Protein AF-A0A1E7FX67-F1 (afdb_monomer_lite)

Organism: NCBI:txid635003

Sequence (186 aa):
MSAVFASTTNSPVQAADPDVVIVGLDSYLYRIIRVKEATQQEKRLIQTGKFKDTQRANVKLAVRFMVQNYRLSDSVVGASSFLSGTSSMRAVETGQMAVANLQTILEYFDSSDIENIKVGKNSMNGKEDLVIKGLDATKSKLDEFLLLFDQDTVAKIKAQVQEENELNRKEFDPNLGDIINLPPPS

Radius of gyration: 21.29 Å; chains: 1; bounding box: 54×39×78 Å

Structure (mmCIF, N/CA/C/O backbone):
data_AF-A0A1E7FX67-F1
#
_entry.id   AF-A0A1E7FX67-F1
#
loop_
_atom_site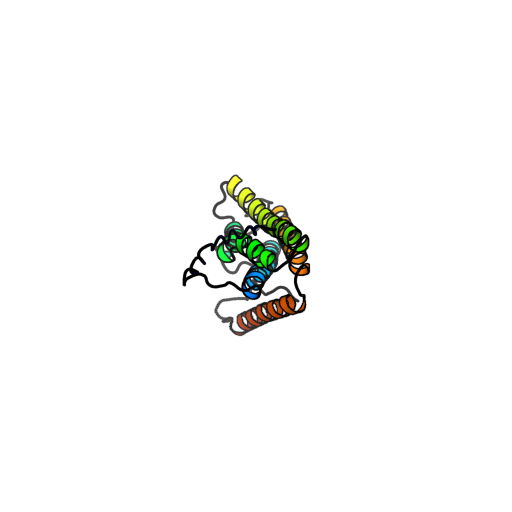.group_PDB
_atom_site.id
_atom_site.type_symbol
_atom_site.label_atom_id
_atom_site.label_alt_id
_atom_site.label_comp_id
_atom_site.label_asym_id
_atom_site.label_entity_id
_atom_site.label_seq_id
_atom_site.pdbx_PDB_ins_code
_atom_site.Cartn_x
_atom_site.Cartn_y
_atom_site.Cartn_z
_atom_site.occupancy
_atom_site.B_iso_or_equiv
_atom_site.auth_seq_id
_atom_site.auth_comp_id
_atom_site.auth_asym_id
_atom_site.auth_atom_id
_atom_site.pdbx_PDB_model_num
ATOM 1 N N . MET A 1 1 ? 34.855 18.166 -52.105 1.00 46.66 1 MET A N 1
ATOM 2 C CA . MET A 1 1 ? 35.793 18.281 -50.970 1.00 46.66 1 MET A CA 1
ATOM 3 C C . MET A 1 1 ? 34.968 18.592 -49.736 1.00 46.66 1 MET A C 1
ATOM 5 O O . MET A 1 1 ? 34.492 19.709 -49.600 1.00 46.66 1 MET A O 1
ATOM 9 N N . SER A 1 2 ? 34.691 17.564 -48.935 1.00 38.47 2 SER A N 1
ATOM 10 C CA . SER A 1 2 ? 33.892 17.645 -47.709 1.00 38.47 2 SER A CA 1
ATOM 11 C C . SER A 1 2 ? 34.764 18.100 -46.543 1.00 38.47 2 SER A C 1
ATOM 13 O O . SER A 1 2 ? 35.864 17.576 -46.380 1.00 38.47 2 SER A O 1
ATOM 15 N N . ALA A 1 3 ? 34.262 19.018 -45.718 1.00 41.47 3 ALA A N 1
ATOM 16 C CA . ALA A 1 3 ? 34.812 19.292 -44.395 1.00 41.47 3 ALA A CA 1
ATOM 17 C C . ALA A 1 3 ? 33.819 18.794 -43.337 1.00 41.47 3 ALA A C 1
ATOM 19 O O . ALA A 1 3 ? 32.624 19.082 -43.387 1.00 41.47 3 ALA A O 1
ATOM 20 N N . VAL A 1 4 ? 34.352 17.968 -42.446 1.00 38.19 4 VAL A N 1
ATOM 21 C CA . VAL A 1 4 ? 33.679 17.177 -41.418 1.00 38.19 4 VAL A CA 1
ATOM 22 C C . VAL A 1 4 ? 33.408 18.055 -40.195 1.00 38.19 4 VAL A C 1
ATOM 24 O O . VAL A 1 4 ? 34.321 18.702 -39.691 1.00 38.19 4 VAL A O 1
ATOM 27 N N . PHE A 1 5 ? 32.171 18.048 -39.696 1.00 42.69 5 PHE A N 1
ATOM 28 C CA . PHE A 1 5 ? 31.840 18.543 -38.360 1.00 42.69 5 PHE A CA 1
ATOM 29 C C . PHE A 1 5 ? 32.004 17.398 -37.354 1.00 42.69 5 PHE A C 1
ATOM 31 O O . PHE A 1 5 ? 31.315 16.387 -37.455 1.00 42.69 5 PHE A O 1
ATOM 38 N N . ALA A 1 6 ? 32.885 17.568 -36.370 1.00 38.97 6 ALA A N 1
ATOM 39 C CA . ALA A 1 6 ? 32.930 16.739 -35.171 1.00 38.97 6 ALA A CA 1
ATOM 40 C C . ALA A 1 6 ? 32.992 17.669 -33.952 1.00 38.97 6 ALA A C 1
ATOM 42 O O . ALA A 1 6 ? 34.037 18.235 -33.643 1.00 38.97 6 ALA A O 1
ATOM 43 N N . SER A 1 7 ? 31.849 17.865 -33.292 1.00 36.12 7 SER A N 1
ATOM 44 C CA . SER A 1 7 ? 31.785 18.439 -31.948 1.00 36.12 7 SER A CA 1
ATOM 45 C C . SER A 1 7 ? 31.522 17.288 -30.986 1.00 36.12 7 SER A C 1
ATOM 47 O O . SER A 1 7 ? 30.400 16.803 -30.866 1.00 36.12 7 SER A O 1
ATOM 49 N N . THR A 1 8 ? 32.586 16.790 -30.367 1.00 36.84 8 THR A N 1
ATOM 50 C CA . THR A 1 8 ? 32.516 15.767 -29.325 1.00 36.84 8 THR A CA 1
ATOM 51 C C . THR A 1 8 ? 32.409 16.486 -27.985 1.00 36.84 8 THR A C 1
ATOM 53 O O . THR A 1 8 ? 33.419 16.882 -27.405 1.00 36.84 8 THR A O 1
ATOM 56 N N . THR A 1 9 ? 31.195 16.708 -27.483 1.00 38.53 9 THR A N 1
ATOM 57 C CA . THR A 1 9 ? 31.021 17.168 -26.101 1.00 38.53 9 THR A CA 1
ATOM 58 C C . THR A 1 9 ? 31.178 15.971 -25.171 1.00 38.53 9 THR A C 1
ATOM 60 O O . THR A 1 9 ? 30.246 15.196 -24.969 1.00 38.53 9 THR A O 1
ATOM 63 N N . ASN A 1 10 ? 32.384 15.819 -24.626 1.00 38.69 10 ASN A N 1
ATOM 64 C CA . ASN A 1 10 ? 32.650 14.991 -23.456 1.00 38.69 10 ASN A CA 1
ATOM 65 C C . ASN A 1 10 ? 31.933 15.629 -22.257 1.00 38.69 10 ASN A C 1
ATOM 67 O O . ASN A 1 10 ? 32.415 16.611 -21.692 1.00 38.69 10 ASN A O 1
ATOM 71 N N . SER A 1 11 ? 30.774 15.097 -21.877 1.00 36.12 11 SER A N 1
ATOM 72 C CA . SER A 1 11 ? 30.208 15.373 -20.557 1.00 36.12 11 SER A CA 1
ATOM 73 C C . SER A 1 11 ? 31.018 14.591 -19.518 1.00 36.12 11 SER A C 1
ATOM 75 O O . SER A 1 11 ? 31.227 13.389 -19.704 1.00 36.12 11 SER A O 1
ATOM 77 N N . PRO A 1 12 ? 31.504 15.228 -18.439 1.00 37.53 12 PRO A N 1
ATOM 78 C CA . PRO A 1 12 ? 32.182 14.511 -17.373 1.00 37.53 12 PRO A CA 1
ATOM 79 C C . PRO A 1 12 ? 31.196 13.544 -16.713 1.00 37.53 12 PRO A C 1
ATOM 81 O O . PRO A 1 12 ? 30.103 13.934 -16.302 1.00 37.53 12 PRO A O 1
ATOM 84 N N . VAL A 1 13 ? 31.592 12.273 -16.636 1.00 40.03 13 VAL A N 1
ATOM 85 C CA . VAL A 1 13 ? 30.912 11.245 -15.848 1.00 40.03 13 VAL A CA 1
ATOM 86 C C . VAL A 1 13 ? 30.937 11.715 -14.398 1.00 40.03 13 VAL A C 1
ATOM 88 O O . VAL A 1 13 ? 31.988 11.734 -13.759 1.00 40.03 13 VAL A O 1
ATOM 91 N N . GLN A 1 14 ? 29.785 12.157 -13.904 1.00 42.12 14 GLN A N 1
ATOM 92 C CA . GLN A 1 14 ? 29.594 12.485 -12.502 1.00 42.12 14 GLN A CA 1
ATOM 93 C C . GLN A 1 14 ? 29.822 11.203 -11.697 1.00 42.12 14 GLN A C 1
ATOM 95 O O . GLN A 1 14 ? 29.106 10.218 -11.877 1.00 42.12 14 GLN A O 1
ATOM 100 N N . ALA A 1 15 ? 30.866 11.194 -10.868 1.00 36.59 15 ALA A N 1
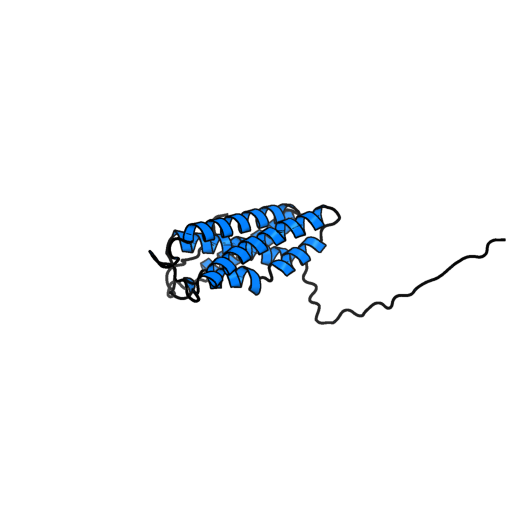ATOM 101 C CA . ALA A 1 15 ? 31.140 10.092 -9.961 1.00 36.59 15 ALA A CA 1
ATOM 102 C C . ALA A 1 15 ? 29.908 9.874 -9.071 1.00 36.59 15 ALA A C 1
ATOM 104 O O . ALA A 1 15 ? 29.432 10.812 -8.429 1.00 36.59 15 ALA A O 1
ATOM 105 N N . ALA A 1 16 ? 29.373 8.653 -9.089 1.00 40.62 16 ALA A N 1
ATOM 106 C CA . ALA A 1 16 ? 28.293 8.256 -8.204 1.00 40.62 16 ALA A CA 1
ATOM 107 C C . ALA A 1 16 ? 28.769 8.377 -6.750 1.00 40.62 16 ALA A C 1
ATOM 109 O O . ALA A 1 16 ? 29.838 7.882 -6.391 1.00 40.62 16 ALA A O 1
ATOM 110 N N . ASP A 1 17 ? 27.972 9.072 -5.948 1.00 33.94 17 ASP A N 1
ATOM 111 C CA . ASP A 1 17 ? 28.133 9.215 -4.506 1.00 33.94 17 ASP A CA 1
ATOM 112 C C . ASP A 1 17 ? 28.136 7.809 -3.854 1.00 33.94 17 ASP A C 1
ATOM 114 O O . ASP A 1 17 ? 27.238 7.013 -4.153 1.00 33.94 17 ASP A O 1
ATOM 118 N N . PRO A 1 18 ? 29.135 7.441 -3.023 1.00 37.38 18 PRO A N 1
ATOM 119 C CA . PRO A 1 18 ? 29.269 6.092 -2.458 1.00 37.38 18 PRO A CA 1
ATOM 120 C C . PRO A 1 18 ? 28.135 5.672 -1.508 1.00 37.38 18 PRO A C 1
ATOM 122 O O . PRO A 1 18 ? 28.108 4.515 -1.096 1.00 37.38 18 PRO A O 1
ATOM 125 N N . ASP A 1 19 ? 27.195 6.570 -1.194 1.00 39.25 19 ASP A N 1
ATOM 126 C CA . ASP A 1 19 ? 25.999 6.277 -0.393 1.00 39.25 19 ASP A CA 1
ATOM 127 C C . ASP A 1 19 ? 24.723 6.070 -1.237 1.00 39.25 19 ASP A C 1
ATOM 129 O O . ASP A 1 19 ? 23.620 5.893 -0.708 1.00 39.25 19 ASP A O 1
ATOM 133 N N . VAL A 1 20 ? 24.842 6.034 -2.573 1.00 41.91 20 VAL A N 1
ATOM 134 C CA . VAL A 1 20 ? 23.758 5.536 -3.430 1.00 41.91 20 VAL A CA 1
ATOM 135 C C . VAL A 1 20 ? 23.718 4.021 -3.292 1.00 41.91 20 VAL A C 1
ATOM 137 O O . VAL A 1 20 ? 24.270 3.275 -4.101 1.00 41.91 20 VAL A O 1
ATOM 140 N N . VAL A 1 21 ? 23.020 3.543 -2.263 1.00 45.75 21 VAL A N 1
ATOM 141 C CA . VAL A 1 21 ? 22.477 2.186 -2.274 1.00 45.75 21 VAL A CA 1
ATOM 142 C C . VAL A 1 21 ? 21.657 2.093 -3.557 1.00 45.75 21 VAL A C 1
ATOM 144 O O . VAL A 1 21 ? 20.595 2.708 -3.652 1.00 45.75 21 VAL A O 1
ATOM 147 N N . ILE A 1 22 ? 22.160 1.388 -4.575 1.00 47.28 22 ILE A N 1
ATOM 148 C CA . ILE A 1 22 ? 21.369 1.061 -5.761 1.00 47.28 22 ILE A CA 1
ATOM 149 C C . ILE A 1 22 ? 20.255 0.148 -5.260 1.00 47.28 22 ILE A C 1
ATOM 151 O O . ILE A 1 22 ? 20.420 -1.062 -5.112 1.00 47.28 22 ILE A O 1
ATOM 155 N N . VAL A 1 23 ? 19.129 0.760 -4.903 1.00 63.38 23 VAL A N 1
ATOM 156 C CA . VAL A 1 23 ? 17.926 0.057 -4.489 1.00 63.38 23 VAL A CA 1
ATOM 157 C C . VAL A 1 23 ? 17.403 -0.630 -5.747 1.00 63.38 23 VAL A C 1
ATOM 159 O O . VAL A 1 23 ? 16.839 0.007 -6.632 1.00 63.38 23 VAL A O 1
ATOM 162 N N . GLY A 1 24 ? 17.688 -1.926 -5.876 1.00 87.44 24 GLY A N 1
ATOM 163 C CA . GLY A 1 24 ? 17.226 -2.730 -7.005 1.00 87.44 24 GLY A CA 1
ATOM 164 C C . GLY A 1 24 ? 15.701 -2.859 -7.024 1.00 87.44 24 GLY A C 1
ATOM 165 O O . GLY A 1 24 ? 15.043 -2.668 -5.998 1.00 87.44 24 GLY A O 1
ATOM 166 N N . LEU A 1 25 ? 15.150 -3.231 -8.185 1.00 94.00 25 LEU A N 1
ATOM 167 C CA . LEU A 1 25 ? 13.714 -3.455 -8.389 1.00 94.00 25 LEU A CA 1
ATOM 168 C C . LEU A 1 25 ? 13.088 -4.299 -7.264 1.00 94.00 25 LEU A C 1
ATOM 170 O O . LEU A 1 25 ? 12.067 -3.903 -6.705 1.00 94.00 25 LEU A O 1
ATOM 174 N N . ASP A 1 26 ? 13.747 -5.393 -6.872 1.00 95.00 26 ASP A N 1
ATOM 175 C CA . ASP A 1 26 ? 13.335 -6.287 -5.782 1.00 95.00 26 ASP A CA 1
ATOM 176 C C . ASP A 1 26 ? 13.031 -5.524 -4.481 1.00 95.00 26 ASP A C 1
ATOM 178 O O . ASP A 1 26 ? 12.018 -5.778 -3.831 1.00 95.00 26 ASP A O 1
ATOM 182 N N . SER A 1 27 ? 13.859 -4.540 -4.114 1.00 95.31 27 SER A N 1
ATOM 183 C CA . SER A 1 27 ? 13.683 -3.774 -2.876 1.00 95.31 27 SER A CA 1
ATOM 184 C C . SER A 1 27 ? 12.502 -2.802 -2.953 1.00 95.31 27 SER A C 1
ATOM 186 O O . SER A 1 27 ? 11.766 -2.644 -1.974 1.00 95.31 27 SER A O 1
ATOM 188 N N . TYR A 1 28 ? 12.261 -2.190 -4.116 1.00 97.31 28 TYR A N 1
ATOM 189 C CA . TYR A 1 28 ? 11.078 -1.355 -4.317 1.00 97.31 28 TYR A CA 1
ATOM 190 C C . TYR A 1 28 ? 9.790 -2.180 -4.302 1.00 97.31 28 TYR A C 1
ATOM 192 O O . TYR A 1 28 ? 8.842 -1.827 -3.596 1.00 97.31 28 TYR A O 1
ATOM 200 N N . LEU A 1 29 ? 9.769 -3.306 -5.021 1.00 97.31 29 LEU A N 1
ATOM 201 C CA . LEU A 1 29 ? 8.623 -4.215 -5.037 1.00 97.31 29 LEU A CA 1
ATOM 202 C C . LEU A 1 29 ? 8.348 -4.790 -3.644 1.00 97.31 29 LEU A C 1
ATOM 204 O O . LEU A 1 29 ? 7.189 -4.864 -3.243 1.00 97.31 29 LEU A O 1
ATOM 208 N N . TYR A 1 30 ? 9.391 -5.110 -2.874 1.00 96.94 30 TYR A N 1
ATOM 209 C CA . TYR A 1 30 ? 9.264 -5.565 -1.488 1.00 96.94 30 TYR A CA 1
ATOM 210 C C . TYR A 1 30 ? 8.521 -4.543 -0.624 1.00 96.94 30 TYR A C 1
ATOM 212 O O . TYR A 1 30 ? 7.530 -4.879 0.027 1.00 96.94 30 TYR A O 1
ATOM 220 N N . ARG A 1 31 ? 8.937 -3.271 -0.662 1.00 97.00 31 ARG A N 1
ATOM 221 C CA . ARG A 1 31 ? 8.281 -2.192 0.097 1.00 97.00 31 ARG A CA 1
ATOM 222 C C . ARG A 1 31 ? 6.822 -2.015 -0.317 1.00 97.00 31 ARG A C 1
ATOM 224 O O . ARG A 1 31 ? 5.953 -1.893 0.541 1.00 97.00 31 ARG A O 1
ATOM 231 N N . ILE A 1 32 ? 6.542 -2.056 -1.618 1.00 97.94 32 ILE A N 1
ATOM 232 C CA . ILE A 1 32 ? 5.181 -1.935 -2.156 1.00 97.94 32 ILE A CA 1
ATOM 233 C C . ILE A 1 32 ? 4.294 -3.105 -1.704 1.00 97.94 32 ILE A C 1
ATOM 235 O O . ILE A 1 32 ? 3.161 -2.890 -1.269 1.00 97.94 32 ILE A O 1
ATOM 239 N N . ILE A 1 33 ? 4.805 -4.338 -1.746 1.00 97.44 33 ILE A N 1
ATOM 240 C CA . ILE A 1 33 ? 4.079 -5.531 -1.287 1.00 97.44 33 ILE A CA 1
ATOM 241 C C . ILE A 1 33 ? 3.820 -5.463 0.223 1.00 97.44 33 ILE A C 1
ATOM 243 O O . ILE A 1 33 ? 2.717 -5.790 0.663 1.00 97.44 33 ILE A O 1
ATOM 247 N N . ARG A 1 34 ? 4.778 -4.974 1.017 1.00 96.12 34 ARG A N 1
ATOM 248 C CA . ARG A 1 34 ? 4.586 -4.750 2.457 1.00 96.12 34 ARG A CA 1
ATOM 249 C C . ARG A 1 34 ? 3.515 -3.704 2.757 1.00 96.12 34 ARG A C 1
ATOM 251 O O . ARG A 1 34 ? 2.704 -3.915 3.655 1.00 96.12 34 ARG A O 1
ATOM 258 N N . VAL A 1 35 ? 3.446 -2.617 1.986 1.00 97.38 35 VAL A N 1
ATOM 259 C CA . VAL A 1 35 ? 2.349 -1.642 2.105 1.00 97.38 35 VAL A CA 1
ATOM 260 C C . VAL A 1 35 ? 1.009 -2.288 1.771 1.00 97.38 35 VAL A C 1
ATOM 262 O O . VAL A 1 35 ? 0.058 -2.140 2.536 1.00 97.38 35 VAL A O 1
ATOM 265 N N . LYS A 1 36 ? 0.928 -3.047 0.671 1.00 96.94 36 LYS A N 1
ATOM 266 C CA . LYS A 1 36 ? -0.287 -3.787 0.309 1.00 96.94 36 LYS A CA 1
ATOM 267 C C . LYS A 1 36 ? -0.742 -4.685 1.461 1.00 96.94 36 LYS A C 1
ATOM 269 O O . LYS A 1 36 ? -1.907 -4.630 1.846 1.00 96.94 36 LYS A O 1
ATOM 274 N N . GLU A 1 37 ? 0.158 -5.468 2.042 1.00 94.19 37 GLU A N 1
ATOM 275 C CA . GLU A 1 37 ? -0.1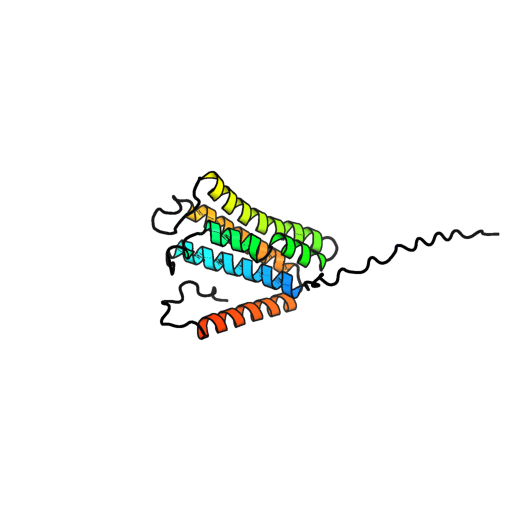67 -6.317 3.186 1.00 94.19 37 GLU A CA 1
ATOM 276 C C . GLU A 1 37 ? -0.661 -5.494 4.387 1.00 94.19 37 GLU A C 1
ATOM 278 O O . GLU A 1 37 ? -1.701 -5.808 4.972 1.00 94.19 37 GLU A O 1
ATOM 283 N N . ALA A 1 38 ? 0.037 -4.405 4.713 1.00 93.06 38 ALA A N 1
ATOM 284 C CA . ALA A 1 38 ? -0.321 -3.523 5.815 1.00 93.06 38 ALA A CA 1
ATOM 285 C C . ALA A 1 38 ? -1.740 -2.946 5.654 1.00 93.06 38 ALA A C 1
ATOM 287 O O . ALA A 1 38 ? -2.473 -2.870 6.638 1.00 93.06 38 ALA A O 1
ATOM 288 N N . THR A 1 39 ? -2.182 -2.622 4.429 1.00 95.19 39 THR A N 1
ATOM 289 C CA . THR A 1 39 ? -3.571 -2.172 4.199 1.00 95.19 39 THR A CA 1
ATOM 290 C C . THR A 1 39 ? -4.607 -3.239 4.561 1.00 95.19 39 THR A C 1
ATOM 292 O O . THR A 1 39 ? -5.650 -2.924 5.134 1.00 95.19 39 THR A O 1
ATOM 295 N N . GLN A 1 40 ? -4.321 -4.513 4.277 1.00 93.12 40 GLN A N 1
ATOM 296 C CA . GLN A 1 40 ? -5.222 -5.630 4.581 1.00 93.12 40 GLN A CA 1
ATOM 297 C C . GLN A 1 40 ? -5.261 -5.924 6.082 1.00 93.12 40 GLN A C 1
ATOM 299 O O . GLN A 1 40 ? -6.332 -6.152 6.646 1.00 93.12 40 GLN A O 1
ATOM 304 N N . GLN A 1 41 ? -4.090 -5.897 6.715 1.00 89.12 41 GLN A N 1
ATOM 305 C CA . GLN A 1 41 ? -3.926 -6.039 8.155 1.00 89.12 41 GLN A CA 1
ATOM 306 C C . GLN A 1 41 ? -4.703 -4.948 8.905 1.00 89.12 41 GLN A C 1
ATOM 308 O O . GLN A 1 41 ? -5.559 -5.258 9.732 1.00 89.12 41 GLN A O 1
ATOM 313 N N . GLU A 1 42 ? -4.501 -3.681 8.542 1.00 89.38 42 GLU A N 1
ATOM 314 C CA . GLU A 1 42 ? -5.185 -2.544 9.165 1.00 89.38 42 GLU A CA 1
ATOM 315 C C . GLU A 1 42 ? -6.703 -2.615 8.971 1.00 89.38 42 GLU A C 1
ATOM 317 O O . GLU A 1 42 ? -7.464 -2.486 9.929 1.00 89.38 42 GLU A O 1
ATOM 322 N N . LYS A 1 43 ? -7.166 -2.931 7.754 1.00 90.62 43 LYS A N 1
ATOM 323 C CA . LYS A 1 43 ? -8.594 -3.143 7.483 1.00 90.62 43 LYS A CA 1
ATOM 324 C C . LYS A 1 43 ? -9.190 -4.205 8.409 1.00 90.62 43 LYS A C 1
ATOM 326 O O . LYS A 1 43 ? -10.268 -4.000 8.967 1.00 90.62 43 LYS A O 1
ATOM 331 N N . ARG A 1 44 ? -8.500 -5.333 8.598 1.00 86.44 44 ARG A N 1
ATOM 332 C CA . ARG A 1 44 ? -8.957 -6.406 9.490 1.00 86.44 44 ARG A CA 1
ATOM 333 C C . ARG A 1 44 ? -9.011 -5.943 10.943 1.00 86.44 44 ARG A C 1
ATOM 335 O O . ARG A 1 44 ? -9.966 -6.279 11.642 1.00 86.44 44 ARG A O 1
ATOM 342 N N . LEU A 1 45 ? -8.019 -5.186 11.403 1.00 84.62 45 LEU A N 1
ATOM 343 C CA . LEU A 1 45 ? -8.007 -4.637 12.758 1.00 84.62 45 LEU A CA 1
ATOM 344 C C . LEU A 1 45 ? -9.209 -3.708 12.980 1.00 84.62 45 LEU A C 1
ATOM 346 O O . LEU A 1 45 ? -9.960 -3.911 13.935 1.00 84.62 45 LEU A O 1
ATOM 350 N N . ILE A 1 46 ? -9.469 -2.785 12.046 1.00 84.19 46 ILE A N 1
ATOM 351 C CA . ILE A 1 46 ? -10.635 -1.885 12.084 1.00 84.19 46 ILE A CA 1
ATOM 352 C C . ILE A 1 46 ? -11.944 -2.686 12.132 1.00 84.19 46 ILE A C 1
ATOM 354 O O . ILE A 1 46 ? -12.788 -2.441 12.990 1.00 84.19 46 ILE A O 1
ATOM 358 N N . GLN A 1 47 ? -12.103 -3.680 11.253 1.00 84.69 47 GLN A N 1
ATOM 359 C CA . GLN A 1 47 ? -13.333 -4.476 11.160 1.00 84.69 47 GLN A CA 1
ATOM 360 C C . GLN A 1 47 ? -13.570 -5.381 12.374 1.00 84.69 47 GLN A C 1
ATOM 362 O O . GLN A 1 47 ? -14.712 -5.606 12.770 1.00 84.69 47 GLN A O 1
ATOM 367 N N . THR A 1 48 ? -12.506 -5.945 12.945 1.00 81.50 48 THR A N 1
ATOM 368 C CA . THR A 1 48 ? -12.625 -6.904 14.053 1.00 81.50 48 THR A CA 1
ATOM 369 C C . THR A 1 48 ? -12.628 -6.236 15.420 1.00 81.50 48 THR A C 1
ATOM 371 O O . THR A 1 48 ? -13.051 -6.864 16.391 1.00 81.50 48 THR A O 1
ATOM 374 N N . GLY A 1 49 ? -12.129 -5.002 15.529 1.00 72.88 49 GLY A N 1
ATOM 375 C CA . GLY A 1 49 ? -11.950 -4.331 16.815 1.00 72.88 49 GLY A CA 1
ATOM 376 C C . GLY A 1 49 ? -10.894 -4.991 17.710 1.00 72.88 49 GLY A C 1
ATOM 377 O O . GLY A 1 49 ? -10.766 -4.617 18.875 1.00 72.88 49 GLY A O 1
ATOM 378 N N . LYS A 1 50 ? -10.163 -5.998 17.211 1.00 69.12 50 LYS A N 1
ATOM 379 C CA . LYS A 1 50 ? -9.147 -6.722 17.976 1.00 69.12 50 LYS A CA 1
ATOM 380 C C . LYS A 1 50 ? -7.842 -5.947 17.868 1.00 69.12 50 LYS A C 1
ATOM 382 O O . LYS A 1 50 ? -7.150 -6.065 16.869 1.00 69.12 50 LYS A O 1
ATOM 387 N N . PHE A 1 51 ? -7.503 -5.169 18.889 1.00 65.56 51 PHE A N 1
ATOM 388 C CA . PHE A 1 51 ? -6.214 -4.483 19.006 1.00 65.56 51 PHE A CA 1
ATOM 389 C C . PHE A 1 51 ? -5.463 -5.054 20.205 1.00 65.56 51 PHE A C 1
ATOM 391 O O . PHE A 1 51 ? -6.064 -5.270 21.255 1.00 65.56 51 PHE A O 1
ATOM 398 N N . LYS A 1 52 ? -4.159 -5.324 20.048 1.00 54.88 52 LYS A N 1
ATOM 399 C CA . LYS A 1 52 ? -3.315 -5.866 21.131 1.00 54.88 52 LYS A CA 1
ATOM 400 C C . LYS A 1 52 ? -3.192 -4.887 22.300 1.00 54.88 52 LYS A C 1
ATOM 402 O O . LYS A 1 52 ? -3.149 -5.293 23.453 1.00 54.88 52 LYS A O 1
ATOM 407 N N . ASP A 1 53 ? -3.152 -3.602 21.986 1.00 55.50 53 ASP A N 1
ATOM 408 C CA . ASP A 1 53 ? -2.930 -2.505 22.909 1.00 55.50 53 ASP A CA 1
ATOM 409 C C . ASP A 1 53 ? -3.481 -1.198 22.320 1.00 55.50 53 ASP A C 1
ATOM 411 O O . ASP A 1 53 ? -3.567 -1.003 21.106 1.00 55.50 53 ASP A O 1
ATOM 415 N N . THR A 1 54 ? -3.848 -0.268 23.202 1.00 54.78 54 THR A N 1
ATOM 416 C CA . THR A 1 54 ? -4.484 1.015 22.861 1.00 54.78 54 THR A CA 1
ATOM 417 C C . THR A 1 54 ? -3.664 1.872 21.882 1.00 54.78 54 THR A C 1
ATOM 419 O O . THR A 1 54 ? -4.232 2.717 21.193 1.00 54.78 54 THR A O 1
ATOM 422 N N . GLN A 1 55 ? -2.342 1.667 21.801 1.00 49.16 55 GLN A N 1
ATOM 423 C CA . GLN A 1 55 ? -1.449 2.375 20.872 1.00 49.16 55 GLN A CA 1
ATOM 424 C C . GLN A 1 55 ? -1.555 1.862 19.428 1.00 49.16 55 GLN A C 1
ATOM 426 O O . GLN A 1 55 ? -1.549 2.670 18.501 1.00 49.16 55 GLN A O 1
ATOM 431 N N . ARG A 1 56 ? -1.733 0.548 19.216 1.00 56.50 56 ARG A N 1
ATOM 432 C CA . ARG A 1 56 ? -2.005 -0.023 17.881 1.00 56.50 56 ARG A CA 1
ATOM 433 C C . ARG A 1 56 ? -3.392 0.313 17.356 1.00 56.50 56 ARG A C 1
ATOM 435 O O . ARG A 1 56 ? -3.690 0.042 16.204 1.00 56.50 56 ARG A O 1
ATOM 442 N N . ALA A 1 57 ? -4.220 0.926 18.190 1.00 59.44 57 ALA A N 1
ATOM 443 C CA . ALA A 1 57 ? -5.517 1.430 17.798 1.00 59.44 57 ALA A CA 1
ATOM 444 C C . ALA A 1 57 ? -5.429 2.781 17.056 1.00 59.44 57 ALA A C 1
ATOM 446 O O . ALA A 1 57 ? -6.475 3.327 16.740 1.00 59.44 57 ALA A O 1
ATOM 447 N N . ASN A 1 58 ? -4.229 3.327 16.780 1.00 77.69 58 ASN A N 1
ATOM 448 C CA . ASN A 1 58 ? -4.046 4.578 16.034 1.00 77.69 58 ASN A CA 1
ATOM 449 C C . ASN A 1 58 ? -3.937 4.358 14.517 1.00 77.69 58 ASN A C 1
ATOM 451 O O . ASN A 1 58 ? -2.844 4.286 13.952 1.00 77.69 58 ASN A O 1
ATOM 455 N N . VAL A 1 59 ? -5.094 4.325 13.854 1.00 84.25 59 VAL A N 1
ATOM 456 C CA . VAL A 1 59 ? -5.211 4.112 12.400 1.00 84.25 59 VAL A CA 1
ATOM 457 C C . VAL A 1 59 ? -4.478 5.186 11.590 1.00 84.25 59 VAL A C 1
ATOM 459 O O . VAL A 1 59 ? -3.826 4.889 10.591 1.00 84.25 59 VAL A O 1
ATOM 462 N N . LYS A 1 60 ? -4.523 6.447 12.039 1.00 86.56 60 LYS A N 1
ATOM 463 C CA . LYS A 1 60 ? -3.800 7.558 11.399 1.00 86.56 60 LYS A CA 1
ATOM 464 C C . LYS A 1 60 ? -2.294 7.304 11.402 1.00 86.56 60 LYS A C 1
ATOM 466 O O . LYS A 1 60 ? -1.628 7.507 10.388 1.00 86.56 60 LYS A O 1
ATOM 471 N N . LEU A 1 61 ? -1.758 6.840 12.531 1.00 86.56 61 LEU A N 1
ATOM 472 C CA . LEU A 1 61 ? -0.344 6.501 12.655 1.00 86.56 61 LEU A CA 1
ATOM 473 C C . LEU A 1 61 ? 0.027 5.295 11.781 1.00 86.56 61 LEU A C 1
ATOM 475 O O . LEU A 1 61 ? 1.047 5.346 11.096 1.00 86.56 61 LEU A O 1
ATOM 479 N N . ALA A 1 62 ? -0.812 4.256 11.744 1.00 88.88 62 ALA A N 1
ATOM 480 C CA . ALA A 1 62 ? -0.602 3.096 10.879 1.00 88.88 62 ALA A CA 1
ATOM 481 C C . ALA A 1 62 ? -0.518 3.501 9.397 1.00 88.88 62 ALA A C 1
ATOM 483 O O . ALA A 1 62 ? 0.452 3.167 8.716 1.00 88.88 62 ALA A O 1
ATOM 484 N N . VAL A 1 63 ? -1.472 4.305 8.913 1.00 92.62 63 VAL A N 1
ATOM 485 C CA . VAL A 1 63 ? -1.471 4.824 7.534 1.00 92.62 63 VAL A CA 1
ATOM 486 C C . VAL A 1 63 ? -0.257 5.719 7.271 1.00 92.62 63 VAL A C 1
ATOM 488 O O . VAL A 1 63 ? 0.379 5.613 6.221 1.00 92.62 63 VAL A O 1
ATOM 491 N N . ARG A 1 64 ? 0.136 6.561 8.234 1.00 91.75 64 ARG A N 1
ATOM 492 C CA . ARG A 1 64 ? 1.341 7.394 8.114 1.00 91.75 64 ARG A CA 1
ATOM 493 C C . ARG A 1 64 ? 2.596 6.534 7.957 1.00 91.75 64 ARG A C 1
ATOM 495 O O . ARG A 1 64 ? 3.421 6.830 7.095 1.00 91.75 64 ARG A O 1
ATOM 502 N N . PHE A 1 65 ? 2.719 5.450 8.721 1.00 91.19 65 PHE A N 1
ATOM 503 C CA . PHE A 1 65 ? 3.825 4.503 8.580 1.00 91.19 65 PHE A CA 1
ATOM 504 C C . PHE A 1 65 ? 3.820 3.777 7.234 1.00 91.19 65 PHE A C 1
ATOM 506 O O . PHE A 1 65 ? 4.895 3.584 6.668 1.00 91.19 65 PHE A O 1
ATOM 513 N N . MET A 1 66 ? 2.650 3.440 6.678 1.00 94.94 66 MET A N 1
ATOM 514 C CA . MET A 1 66 ? 2.563 2.864 5.329 1.00 94.94 66 MET A CA 1
ATOM 515 C C . MET A 1 66 ? 3.190 3.787 4.274 1.00 94.94 66 MET A C 1
ATOM 517 O O . MET A 1 66 ? 3.915 3.321 3.399 1.00 94.94 66 MET A O 1
ATOM 521 N N . VAL A 1 67 ? 2.956 5.098 4.371 1.00 94.50 67 VAL A N 1
ATOM 522 C CA . VAL A 1 67 ? 3.508 6.078 3.423 1.00 94.50 67 VAL A CA 1
ATOM 523 C C . VAL A 1 67 ? 4.991 6.351 3.694 1.00 94.50 67 VAL A C 1
ATOM 525 O O . VAL A 1 67 ? 5.805 6.309 2.769 1.00 94.50 67 VAL A O 1
ATOM 528 N N . GLN A 1 68 ? 5.346 6.634 4.950 1.00 93.62 68 GLN A N 1
ATOM 529 C CA . GLN A 1 68 ? 6.664 7.155 5.320 1.00 93.62 68 GLN A CA 1
ATOM 530 C C . GLN A 1 68 ? 7.725 6.060 5.445 1.00 93.62 68 GLN A C 1
ATOM 532 O O . GLN A 1 68 ? 8.777 6.161 4.816 1.00 93.62 68 GLN A O 1
ATOM 537 N N . ASN A 1 69 ? 7.455 4.989 6.198 1.00 90.62 69 ASN A N 1
ATOM 538 C CA . ASN A 1 69 ? 8.477 3.979 6.504 1.00 90.62 69 ASN A CA 1
ATOM 539 C C . ASN A 1 69 ? 8.834 3.149 5.268 1.00 90.62 69 ASN A C 1
ATOM 541 O O . ASN A 1 69 ? 9.989 2.779 5.075 1.00 90.62 69 ASN A O 1
ATOM 545 N N . TYR A 1 70 ? 7.855 2.906 4.396 1.00 93.31 70 TYR A N 1
ATOM 546 C CA . TYR A 1 70 ? 8.086 2.232 3.119 1.00 93.31 70 TYR A CA 1
ATOM 547 C C . TYR A 1 70 ? 8.461 3.189 1.989 1.00 93.31 70 TYR A C 1
ATOM 549 O O . TYR A 1 70 ? 8.714 2.727 0.877 1.00 93.31 70 TYR A O 1
ATOM 557 N N . ARG A 1 71 ? 8.513 4.505 2.251 1.00 95.38 71 ARG A N 1
ATOM 558 C CA . ARG A 1 71 ? 8.761 5.545 1.241 1.00 95.38 71 ARG A CA 1
ATOM 559 C C . ARG A 1 71 ? 7.945 5.267 -0.024 1.00 95.38 71 ARG A C 1
ATOM 561 O O . ARG A 1 71 ? 8.511 5.085 -1.099 1.00 95.38 71 ARG A O 1
ATOM 568 N N . LEU A 1 72 ? 6.626 5.106 0.125 1.00 97.38 72 LEU A N 1
ATOM 569 C CA . LEU A 1 72 ? 5.784 4.498 -0.914 1.00 97.38 72 LEU A CA 1
ATOM 570 C C . LEU A 1 72 ? 5.887 5.242 -2.254 1.00 97.38 72 LEU A C 1
ATOM 572 O O . LEU A 1 72 ? 6.046 4.598 -3.285 1.00 97.38 72 LEU A O 1
ATOM 576 N N . SER A 1 73 ? 5.859 6.579 -2.230 1.00 97.38 73 SER A N 1
ATOM 577 C CA . SER A 1 73 ? 6.001 7.402 -3.440 1.00 97.38 73 SER A CA 1
ATOM 578 C C . SER A 1 73 ? 7.343 7.166 -4.141 1.00 97.38 73 SER A C 1
ATOM 580 O O . SER A 1 73 ? 7.370 6.831 -5.325 1.00 97.38 73 SER A O 1
ATOM 582 N N . ASP A 1 74 ? 8.451 7.228 -3.396 1.00 97.44 74 ASP A N 1
ATOM 583 C CA . ASP A 1 74 ? 9.788 6.968 -3.942 1.00 97.44 74 ASP A CA 1
ATOM 584 C C . ASP A 1 74 ? 9.912 5.540 -4.472 1.00 97.44 74 ASP A C 1
ATOM 586 O O . ASP A 1 74 ? 10.558 5.308 -5.488 1.00 97.44 74 ASP A O 1
ATOM 590 N N . SER A 1 75 ? 9.285 4.574 -3.796 1.00 97.44 75 SER A N 1
ATOM 591 C CA . SER A 1 75 ? 9.319 3.173 -4.207 1.00 97.44 75 SER A CA 1
AT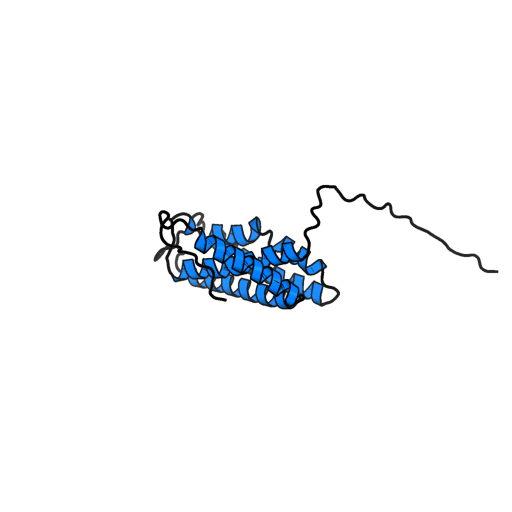OM 592 C C . SER A 1 75 ? 8.528 2.935 -5.490 1.00 97.44 75 SER A C 1
ATOM 594 O O . SER A 1 75 ? 8.983 2.190 -6.353 1.00 97.44 75 SER A O 1
ATOM 596 N N . VAL A 1 76 ? 7.386 3.606 -5.656 1.00 98.25 76 VAL A N 1
ATOM 597 C CA . VAL A 1 76 ? 6.607 3.601 -6.902 1.00 98.25 76 VAL A CA 1
ATOM 598 C C . VAL A 1 76 ? 7.425 4.192 -8.046 1.00 98.25 76 VAL A C 1
ATOM 600 O O . VAL A 1 76 ? 7.539 3.562 -9.097 1.00 98.25 76 VAL A O 1
ATOM 603 N N . VAL A 1 77 ? 8.018 5.373 -7.853 1.00 97.69 77 VAL A N 1
ATOM 604 C CA . VAL A 1 77 ? 8.825 6.041 -8.888 1.00 97.69 77 VAL A CA 1
ATOM 605 C C . VAL A 1 77 ? 10.062 5.206 -9.228 1.00 97.69 77 VAL A C 1
ATOM 607 O O . VAL A 1 77 ? 10.338 4.957 -10.400 1.00 97.69 77 VAL A O 1
ATOM 610 N N . GLY A 1 78 ? 10.754 4.706 -8.203 1.00 97.06 78 GLY A N 1
ATOM 611 C CA . GLY A 1 78 ? 11.927 3.850 -8.327 1.00 97.06 78 GLY A CA 1
ATOM 612 C C . GLY A 1 78 ? 11.637 2.568 -9.100 1.00 97.06 78 GLY A C 1
ATOM 613 O O . GLY A 1 78 ? 12.304 2.302 -10.096 1.00 97.06 78 GLY A O 1
ATOM 614 N N . ALA A 1 79 ? 10.598 1.814 -8.728 1.00 97.44 79 ALA A N 1
ATOM 615 C CA . ALA A 1 79 ? 10.193 0.619 -9.470 1.00 97.44 79 ALA A CA 1
ATOM 616 C C . ALA A 1 79 ? 9.774 0.955 -10.910 1.00 97.44 79 ALA A C 1
ATOM 618 O O . ALA A 1 79 ? 10.170 0.262 -11.843 1.00 97.44 79 ALA A O 1
ATOM 619 N N . SER A 1 80 ? 9.037 2.050 -11.120 1.00 97.94 80 SER A N 1
ATOM 620 C CA . SER A 1 80 ? 8.574 2.451 -12.458 1.00 97.94 80 SER A CA 1
ATOM 621 C C . SER A 1 80 ? 9.718 2.773 -13.425 1.00 97.94 80 SER A C 1
ATOM 623 O O . SER A 1 80 ? 9.538 2.647 -14.637 1.00 97.94 80 SER A O 1
ATOM 625 N N . SER A 1 81 ? 10.898 3.147 -12.916 1.00 96.94 81 SER A N 1
ATOM 626 C CA . SER A 1 81 ? 12.091 3.395 -13.739 1.00 96.94 81 SER A CA 1
ATOM 627 C C . SER A 1 81 ? 12.656 2.132 -14.411 1.00 96.94 81 SER A C 1
ATOM 629 O O . SER A 1 81 ? 13.377 2.242 -15.398 1.00 96.94 81 SER A O 1
ATOM 631 N N . PHE A 1 82 ? 12.289 0.937 -13.927 1.00 96.44 82 PHE A N 1
ATOM 632 C CA . PHE A 1 82 ? 12.657 -0.347 -14.542 1.00 96.44 82 PHE A CA 1
ATOM 633 C C . PHE A 1 82 ? 11.733 -0.748 -15.700 1.00 96.44 82 PHE A C 1
ATOM 635 O O . PHE A 1 82 ? 11.980 -1.743 -16.379 1.00 96.44 82 PHE A O 1
ATOM 642 N N . LEU A 1 83 ? 10.664 0.013 -15.937 1.00 96.44 83 LEU A N 1
ATOM 643 C CA . LEU A 1 83 ? 9.778 -0.150 -17.083 1.00 96.44 83 LEU A CA 1
ATOM 644 C C . LEU A 1 83 ? 10.153 0.856 -18.174 1.00 96.44 83 LEU A C 1
ATOM 646 O O . LEU A 1 83 ? 10.767 1.886 -17.912 1.00 96.44 83 LEU A O 1
ATOM 650 N N . SER A 1 84 ? 9.737 0.592 -19.411 1.00 94.31 84 SER A N 1
ATOM 651 C CA . SER A 1 84 ? 9.971 1.496 -20.541 1.00 94.31 84 SER A CA 1
ATOM 652 C C . SER A 1 84 ? 8.665 1.996 -21.158 1.00 94.31 84 SER A C 1
ATOM 654 O O . SER A 1 84 ? 7.604 1.380 -21.023 1.00 94.31 84 SER A O 1
ATOM 656 N N . GLY A 1 85 ? 8.741 3.152 -21.822 1.00 94.12 85 GLY A N 1
ATOM 657 C CA . GLY A 1 85 ? 7.640 3.724 -22.593 1.00 94.12 85 GLY A CA 1
ATOM 658 C C . GLY A 1 85 ? 6.359 3.939 -21.781 1.00 94.12 85 GLY A C 1
ATOM 659 O O . GLY A 1 85 ? 6.373 4.468 -20.669 1.00 94.12 85 GLY A O 1
ATOM 660 N N . THR A 1 86 ? 5.232 3.529 -22.359 1.00 94.56 86 THR A N 1
ATOM 661 C CA . THR A 1 86 ? 3.894 3.707 -21.780 1.00 94.56 86 THR A CA 1
ATOM 662 C C . THR A 1 86 ? 3.689 2.938 -20.478 1.00 94.56 86 THR A C 1
ATOM 664 O O . THR A 1 86 ? 2.959 3.417 -19.611 1.00 94.56 86 THR A O 1
ATOM 667 N N . SER A 1 87 ? 4.362 1.799 -20.290 1.00 94.81 87 SER A N 1
ATOM 668 C CA . SER A 1 87 ? 4.278 1.020 -19.049 1.00 94.81 87 SER A CA 1
ATOM 669 C C . SER A 1 87 ? 4.871 1.771 -17.859 1.00 94.81 87 SER A C 1
ATOM 671 O O . SER A 1 87 ? 4.291 1.729 -16.778 1.00 94.81 87 SER A O 1
ATOM 673 N N . SER A 1 88 ? 5.970 2.509 -18.057 1.00 96.94 88 SER A N 1
ATOM 674 C CA . SER A 1 88 ? 6.572 3.335 -17.000 1.00 96.94 88 SER A CA 1
ATOM 675 C C . SER A 1 88 ? 5.639 4.469 -16.572 1.00 96.94 88 SER A C 1
ATOM 677 O O . SER A 1 88 ? 5.356 4.623 -15.386 1.00 96.94 88 SER A O 1
ATOM 679 N N . MET A 1 89 ? 5.067 5.202 -17.536 1.00 96.94 89 MET A N 1
ATOM 680 C CA . MET A 1 89 ? 4.103 6.272 -17.243 1.00 96.94 89 MET A CA 1
ATOM 681 C C . MET A 1 89 ? 2.866 5.739 -16.511 1.00 96.94 89 MET A C 1
ATOM 683 O O . MET A 1 89 ? 2.463 6.301 -15.495 1.00 96.94 89 MET A O 1
ATOM 687 N N . ARG A 1 90 ? 2.310 4.613 -16.978 1.00 97.50 90 ARG A N 1
ATOM 688 C CA . ARG A 1 90 ? 1.159 3.962 -16.341 1.00 97.50 90 ARG A CA 1
ATOM 689 C C . ARG A 1 90 ? 1.479 3.480 -14.927 1.00 97.50 90 ARG A C 1
ATOM 691 O O . ARG A 1 90 ? 0.616 3.566 -14.057 1.00 97.50 90 ARG A O 1
ATOM 698 N N . ALA A 1 91 ? 2.688 2.975 -14.690 1.00 98.00 91 ALA A N 1
ATOM 699 C CA . ALA A 1 91 ? 3.125 2.554 -13.365 1.00 98.00 91 ALA A CA 1
ATOM 700 C C . ALA A 1 91 ? 3.213 3.744 -12.406 1.00 98.00 91 ALA A C 1
ATOM 702 O O . ALA A 1 91 ? 2.641 3.680 -11.318 1.00 98.00 91 ALA A O 1
ATOM 703 N N . VAL A 1 92 ? 3.823 4.856 -12.830 1.00 98.06 92 VAL A N 1
ATOM 704 C CA . VAL A 1 92 ? 3.861 6.083 -12.021 1.00 98.06 92 VAL A CA 1
ATOM 705 C C . VAL A 1 92 ? 2.445 6.559 -11.708 1.00 98.06 92 VAL A C 1
ATOM 707 O O . VAL A 1 92 ? 2.128 6.758 -10.541 1.00 98.06 92 VAL A O 1
ATOM 710 N N . GLU A 1 93 ? 1.574 6.682 -12.710 1.00 98.06 93 GLU A N 1
ATOM 711 C CA . GLU A 1 93 ? 0.187 7.119 -12.515 1.00 98.06 93 GLU A CA 1
ATOM 712 C C . GLU A 1 93 ? -0.562 6.208 -11.530 1.00 98.06 93 GLU A C 1
ATOM 714 O O . GLU A 1 93 ? -1.068 6.665 -10.505 1.00 98.06 93 GLU A O 1
ATOM 719 N N . THR A 1 94 ? -0.564 4.899 -11.791 1.00 98.12 94 THR A N 1
ATOM 720 C CA . THR A 1 94 ? -1.291 3.909 -10.982 1.00 98.12 94 THR A CA 1
ATOM 721 C C . THR A 1 94 ? -0.769 3.861 -9.544 1.00 98.12 94 THR A C 1
ATOM 723 O O . THR A 1 94 ? -1.551 3.832 -8.594 1.00 98.12 94 THR A O 1
ATOM 726 N N . GLY A 1 95 ? 0.553 3.875 -9.360 1.00 98.06 95 GLY A N 1
ATOM 727 C CA . GLY A 1 95 ? 1.164 3.838 -8.034 1.00 98.06 95 GLY A CA 1
ATOM 728 C C . GLY A 1 95 ? 0.965 5.141 -7.256 1.00 98.06 95 GLY A C 1
ATOM 729 O O . GLY A 1 95 ? 0.704 5.097 -6.054 1.00 98.06 95 GLY A O 1
ATOM 730 N N . GLN A 1 96 ? 0.999 6.300 -7.922 1.00 98.25 96 GLN A N 1
ATOM 731 C CA . GLN A 1 96 ? 0.713 7.583 -7.274 1.00 98.25 96 GLN A CA 1
ATOM 732 C C . GLN A 1 96 ? -0.759 7.707 -6.864 1.00 98.25 96 GLN A C 1
ATOM 734 O O . GLN A 1 96 ? -1.041 8.299 -5.826 1.00 98.25 96 GLN A O 1
ATOM 739 N N . MET A 1 97 ? -1.700 7.069 -7.572 1.00 98.44 97 MET A N 1
ATOM 740 C CA . MET A 1 97 ? -3.081 6.951 -7.080 1.00 98.44 97 MET A CA 1
ATOM 741 C C . MET A 1 97 ? -3.160 6.180 -5.752 1.00 98.44 97 MET A C 1
ATOM 743 O O . MET A 1 97 ? -3.951 6.540 -4.884 1.00 98.44 97 MET A O 1
ATOM 747 N N . ALA A 1 98 ? -2.336 5.144 -5.555 1.00 98.25 98 ALA A N 1
ATOM 748 C CA . ALA A 1 98 ? -2.277 4.429 -4.278 1.00 98.25 98 ALA A CA 1
ATOM 749 C C . ALA A 1 98 ? -1.732 5.320 -3.147 1.00 98.25 98 ALA A C 1
ATOM 751 O O . ALA A 1 98 ? -2.263 5.301 -2.037 1.00 98.25 98 ALA A O 1
ATOM 752 N N . VAL A 1 99 ? -0.709 6.135 -3.435 1.00 98.12 99 VAL A N 1
ATOM 753 C CA . VAL A 1 99 ? -0.184 7.141 -2.495 1.00 98.12 99 VAL A CA 1
ATOM 754 C C . VAL A 1 99 ? -1.267 8.161 -2.143 1.00 98.12 99 VAL A C 1
ATOM 756 O O . VAL A 1 99 ? -1.507 8.404 -0.960 1.00 98.12 99 VAL A O 1
ATOM 759 N N . ALA A 1 100 ? -1.952 8.702 -3.152 1.00 97.75 100 ALA A N 1
ATOM 760 C CA . ALA A 1 100 ? -3.010 9.690 -2.982 1.00 97.75 100 ALA A CA 1
ATOM 761 C C . ALA A 1 100 ? -4.158 9.152 -2.116 1.00 97.75 100 ALA A C 1
ATOM 763 O O . ALA A 1 100 ? -4.584 9.831 -1.190 1.00 97.75 100 ALA A O 1
ATOM 764 N N . ASN A 1 101 ? -4.596 7.905 -2.325 1.00 97.62 101 ASN A N 1
ATOM 765 C CA . ASN A 1 101 ? -5.630 7.277 -1.494 1.00 97.62 101 ASN A CA 1
ATOM 766 C C . ASN A 1 101 ? -5.250 7.249 -0.001 1.00 97.62 101 ASN A C 1
ATOM 768 O O . ASN A 1 101 ? -6.083 7.543 0.859 1.00 97.62 101 ASN A O 1
ATOM 772 N N . LEU A 1 102 ? -3.991 6.923 0.325 1.00 96.88 102 LEU A N 1
ATOM 773 C CA . LEU A 1 102 ? -3.503 6.951 1.710 1.00 96.88 102 LEU A CA 1
ATOM 774 C C . LEU A 1 102 ? -3.376 8.382 2.249 1.00 96.88 102 LEU A C 1
ATOM 776 O O . LEU A 1 102 ? -3.695 8.621 3.412 1.00 96.88 102 LEU A O 1
ATOM 780 N N . GLN A 1 103 ? -2.950 9.339 1.421 1.00 94.88 103 GLN A N 1
ATOM 781 C CA . GLN A 1 103 ? -2.898 10.755 1.798 1.00 94.88 103 GLN A CA 1
ATOM 782 C C . GLN A 1 103 ? -4.293 11.312 2.092 1.00 94.88 103 GLN A C 1
ATOM 784 O O . GLN A 1 103 ? -4.472 11.950 3.123 1.00 94.88 103 GLN A O 1
ATOM 789 N N . THR A 1 104 ? -5.302 10.977 1.285 1.00 93.19 104 THR A N 1
ATOM 790 C CA . THR A 1 104 ? -6.699 11.356 1.538 1.00 93.19 104 THR A CA 1
ATOM 791 C C . THR A 1 104 ? -7.191 10.838 2.890 1.00 93.19 104 THR A C 1
ATOM 793 O O . THR A 1 104 ? -7.870 11.566 3.612 1.00 93.19 104 THR A O 1
ATOM 796 N N . ILE A 1 105 ? -6.822 9.612 3.287 1.00 91.06 105 ILE A N 1
ATOM 797 C CA . ILE A 1 105 ? -7.134 9.109 4.635 1.00 91.06 105 ILE A CA 1
ATOM 798 C C . ILE A 1 105 ? -6.486 9.997 5.714 1.00 91.06 105 ILE A C 1
ATOM 800 O O . ILE A 1 105 ? -7.144 10.347 6.694 1.00 91.06 105 ILE A O 1
ATOM 804 N N . LEU A 1 106 ? -5.211 10.369 5.549 1.00 90.06 106 LEU A N 1
ATOM 805 C CA . LEU A 1 106 ? -4.484 11.204 6.514 1.00 90.06 106 LEU A CA 1
ATOM 806 C C . LEU A 1 106 ? -5.083 12.610 6.635 1.00 90.06 106 LEU A C 1
ATOM 808 O O . LEU A 1 106 ? -5.363 13.052 7.749 1.00 90.06 106 LEU A O 1
ATOM 812 N N . GLU A 1 107 ? -5.350 13.268 5.508 1.00 87.75 107 GLU A N 1
ATOM 813 C CA . GLU A 1 107 ? -5.983 14.591 5.444 1.00 87.75 107 GLU A CA 1
ATOM 814 C C . GLU A 1 107 ? -7.355 14.592 6.131 1.00 87.75 107 GLU A C 1
ATOM 816 O O . GLU A 1 107 ? -7.725 15.527 6.848 1.00 87.75 107 GLU A O 1
ATOM 821 N N . TYR A 1 108 ? -8.107 13.504 5.977 1.00 78.06 108 TYR A N 1
ATOM 822 C CA . TYR A 1 108 ? -9.412 13.352 6.610 1.00 78.06 108 TYR A CA 1
ATOM 823 C C . TYR A 1 108 ? -9.336 13.206 8.142 1.00 78.06 108 TYR A C 1
ATOM 825 O O . TYR A 1 108 ? -10.296 13.513 8.855 1.00 78.06 108 TYR A O 1
ATOM 833 N N . PHE A 1 109 ? -8.191 12.768 8.671 1.00 75.69 109 PHE A N 1
ATOM 834 C CA . PHE A 1 109 ? -7.923 12.766 10.108 1.00 75.69 109 PHE A CA 1
ATOM 835 C C . PHE A 1 109 ? -7.332 14.086 10.615 1.00 75.69 109 PHE A C 1
ATOM 837 O O . PHE A 1 109 ? -7.647 14.491 11.734 1.00 75.69 109 PHE A O 1
ATOM 844 N N . ASP A 1 110 ? -6.498 14.759 9.818 1.00 71.56 110 ASP A N 1
ATOM 845 C CA . ASP A 1 110 ? -5.920 16.070 10.150 1.00 71.56 110 ASP A CA 1
ATOM 846 C C . ASP A 1 110 ? -6.985 17.176 10.183 1.00 71.56 110 ASP A C 1
ATOM 848 O O . ASP A 1 110 ? -6.999 17.988 11.099 1.00 71.56 110 ASP A O 1
ATOM 852 N N . SER A 1 111 ? -7.957 17.143 9.268 1.00 63.50 111 SER A N 1
ATOM 853 C CA . SER A 1 111 ? -9.102 18.074 9.228 1.00 63.50 111 SER A CA 1
ATOM 854 C C . SER A 1 111 ? -10.075 17.959 10.410 1.00 63.50 111 SER A C 1
ATOM 856 O O . SER A 1 111 ? -11.058 18.692 10.478 1.00 63.50 111 SER A O 1
ATOM 858 N N . SER A 1 112 ? -9.850 17.009 11.316 1.00 57.69 112 SER A N 1
ATOM 859 C CA . SER A 1 112 ? -10.786 16.672 12.388 1.00 57.69 112 SER A CA 1
ATOM 860 C C . SER A 1 112 ? -10.222 16.874 13.797 1.00 57.69 112 SER A C 1
ATOM 862 O O . SER A 1 112 ? -10.869 16.440 14.745 1.00 57.69 112 SER A O 1
ATOM 864 N N . ASP A 1 113 ? -9.034 17.480 13.945 1.00 54.62 113 ASP A N 1
ATOM 865 C CA . ASP A 1 113 ? -8.318 17.660 15.226 1.00 54.62 113 ASP A CA 1
ATOM 866 C C . ASP A 1 113 ? -8.160 16.359 16.042 1.00 54.62 113 ASP A C 1
ATOM 868 O O . ASP A 1 113 ? -8.074 16.364 17.271 1.00 54.62 113 ASP A O 1
ATOM 872 N N . ILE A 1 114 ? -8.111 15.202 15.368 1.00 55.03 114 ILE A N 1
ATOM 873 C CA . ILE A 1 114 ? -7.970 13.908 16.041 1.00 55.03 114 ILE A CA 1
ATOM 874 C C . ILE A 1 114 ? -6.532 13.411 15.895 1.00 55.03 114 ILE A C 1
ATOM 876 O O . ILE A 1 114 ? -6.146 12.793 14.900 1.00 55.03 114 ILE A O 1
ATOM 880 N N . GLU A 1 115 ? -5.710 13.690 16.906 1.00 54.75 115 GLU A N 1
ATOM 881 C CA . GLU A 1 115 ? -4.332 13.184 16.977 1.00 54.75 115 GLU A CA 1
ATOM 882 C C . GLU A 1 115 ? -4.269 11.702 17.382 1.00 54.75 115 GLU A C 1
ATOM 884 O O . GLU A 1 115 ? -3.345 10.985 16.995 1.00 54.75 115 GLU A O 1
ATOM 889 N N . ASN A 1 116 ? -5.279 11.218 18.115 1.00 54.78 116 ASN A N 1
ATOM 890 C CA . ASN A 1 116 ? -5.306 9.884 18.715 1.00 54.78 116 ASN A CA 1
ATOM 891 C C . ASN A 1 116 ? -6.665 9.206 18.520 1.00 54.78 116 ASN A C 1
ATOM 893 O O . ASN A 1 116 ? -7.418 8.998 19.475 1.00 54.78 116 ASN A O 1
ATOM 897 N N . ILE A 1 117 ? -6.985 8.851 17.277 1.00 55.31 117 ILE A N 1
ATOM 898 C CA . ILE A 1 117 ? -8.119 7.966 16.998 1.00 55.31 117 ILE A CA 1
ATOM 899 C C . ILE A 1 117 ? -7.735 6.609 17.540 1.00 55.31 117 ILE A C 1
ATOM 901 O O . ILE A 1 117 ? -6.878 5.963 16.965 1.00 55.31 117 ILE A O 1
ATOM 905 N N . LYS A 1 118 ? -8.318 6.208 18.666 1.00 55.66 118 LYS A N 1
ATOM 906 C CA . LYS A 1 118 ? -8.309 4.806 19.092 1.00 55.66 118 LYS A CA 1
ATOM 907 C C . LYS A 1 118 ? -9.316 4.064 18.207 1.00 55.66 118 LYS A C 1
ATOM 909 O O . LYS A 1 118 ? -10.160 4.710 17.595 1.00 55.66 118 LYS A O 1
ATOM 914 N N . VAL A 1 119 ? -9.289 2.741 18.139 1.00 52.62 119 VAL A N 1
ATOM 915 C CA . VAL A 1 119 ? -10.357 1.928 17.535 1.00 52.62 119 VAL A CA 1
ATOM 916 C C . VAL A 1 119 ? -11.107 1.197 18.650 1.00 52.62 119 VAL A C 1
ATOM 918 O O . VAL A 1 119 ? -10.511 0.555 19.510 1.00 52.62 119 VAL A O 1
ATOM 921 N N . GLY A 1 120 ? -12.422 1.360 18.659 1.00 52.31 120 GLY A N 1
ATOM 922 C CA . GLY A 1 120 ? -13.393 0.923 19.651 1.00 52.31 120 GLY A CA 1
ATOM 923 C C . GLY A 1 120 ? -14.766 1.431 19.205 1.00 52.31 120 GLY A C 1
ATOM 924 O O . GLY A 1 120 ? -14.843 2.376 18.421 1.00 52.31 120 GLY A O 1
ATOM 925 N N . LYS A 1 121 ? -15.864 0.805 19.647 1.00 45.91 121 LYS A N 1
ATOM 926 C CA . LYS A 1 121 ? -17.221 1.268 19.296 1.00 45.91 121 LYS A CA 1
ATOM 927 C C . LYS A 1 121 ? -17.333 2.761 19.659 1.00 45.91 121 LYS A C 1
ATOM 929 O O . LYS A 1 121 ? -17.362 3.067 20.846 1.00 45.91 121 LYS A O 1
ATOM 934 N N . ASN A 1 122 ? -17.352 3.647 18.655 1.00 48.88 122 ASN A N 1
ATOM 935 C CA . ASN A 1 122 ? -17.422 5.125 18.711 1.00 48.88 122 ASN A CA 1
ATOM 936 C C . ASN A 1 122 ? -16.112 5.925 18.563 1.00 48.88 122 ASN A C 1
ATOM 938 O O . ASN A 1 122 ? -16.146 7.145 18.697 1.00 48.88 122 ASN A O 1
ATOM 942 N N . SER A 1 123 ? -14.962 5.317 18.279 1.00 56.94 123 SER A N 1
ATOM 943 C CA . SER A 1 123 ? -13.682 6.037 18.370 1.00 56.94 123 SER A CA 1
ATOM 944 C C . SER A 1 123 ? -13.147 6.610 17.048 1.00 56.94 123 SER A C 1
ATOM 946 O O . SER A 1 123 ? -12.398 7.583 17.098 1.00 56.94 123 SER A O 1
ATOM 948 N N . MET A 1 124 ? -13.566 6.097 15.878 1.00 62.38 124 MET A N 1
ATOM 949 C CA . MET A 1 124 ? -13.330 6.772 14.587 1.00 62.38 124 MET A CA 1
ATOM 950 C C . MET A 1 124 ? -14.487 7.704 14.196 1.00 62.38 124 MET A C 1
ATOM 952 O O . MET A 1 124 ? -14.474 8.256 13.101 1.00 62.38 124 MET A O 1
ATOM 956 N N . ASN A 1 125 ? -15.475 7.905 15.079 1.00 64.94 125 ASN A N 1
ATOM 957 C CA . ASN A 1 125 ? -16.630 8.786 14.872 1.00 64.94 125 ASN A CA 1
ATOM 958 C C . ASN A 1 125 ? -17.433 8.485 13.581 1.00 64.94 125 ASN A C 1
ATOM 960 O O . ASN A 1 125 ? -17.842 9.408 12.879 1.00 64.94 125 ASN A O 1
ATOM 964 N N . GLY A 1 126 ? -17.617 7.203 13.232 1.00 67.75 126 GLY A N 1
ATOM 965 C CA . GLY A 1 126 ? -18.370 6.780 12.038 1.00 67.75 126 GLY A CA 1
ATOM 966 C C . GLY A 1 126 ? -17.576 6.835 10.726 1.00 67.75 126 GLY A C 1
ATOM 967 O O . GLY A 1 126 ? -18.156 6.755 9.644 1.00 67.75 126 GLY A O 1
ATOM 968 N N . LYS A 1 127 ? -16.253 7.014 10.803 1.00 73.38 127 LYS A N 1
ATOM 969 C CA . LYS A 1 127 ? -15.353 7.169 9.647 1.00 73.38 127 LYS A CA 1
ATOM 970 C C . LYS A 1 127 ? -14.692 5.867 9.204 1.00 73.38 127 LYS A C 1
ATOM 972 O O . LYS A 1 127 ? -13.913 5.876 8.251 1.00 73.38 127 LYS A O 1
ATOM 977 N N . GLU A 1 128 ? -14.996 4.763 9.875 1.00 82.31 128 GLU A N 1
ATOM 978 C CA . GLU A 1 128 ? -14.477 3.426 9.597 1.00 82.31 128 GLU A CA 1
ATOM 979 C C . GLU A 1 128 ? -14.644 3.073 8.110 1.00 82.31 128 GLU A C 1
ATOM 981 O O . GLU A 1 128 ? -13.688 2.658 7.458 1.00 82.31 128 GLU A O 1
ATOM 986 N N . ASP A 1 129 ? -15.825 3.332 7.544 1.00 86.56 129 ASP A N 1
ATOM 987 C CA . ASP A 1 129 ? -16.145 3.019 6.148 1.00 86.56 129 ASP A CA 1
ATOM 988 C C . ASP A 1 129 ? -15.287 3.790 5.142 1.00 86.56 129 ASP A C 1
ATOM 990 O O . ASP A 1 129 ? -14.882 3.233 4.120 1.00 86.56 129 ASP A O 1
ATOM 994 N N . LEU A 1 130 ? -15.004 5.070 5.408 1.00 88.12 130 LEU A N 1
ATOM 995 C CA . LEU A 1 130 ? -14.152 5.883 4.537 1.00 88.12 130 LEU A CA 1
ATOM 996 C C . LEU A 1 130 ? -12.731 5.330 4.531 1.00 88.12 130 LEU A C 1
ATOM 998 O O . LEU A 1 130 ? -12.128 5.176 3.469 1.00 88.12 130 LEU A O 1
ATOM 1002 N N . VAL A 1 131 ? -12.218 4.988 5.711 1.00 90.25 131 VAL A N 1
ATOM 1003 C CA . VAL A 1 131 ? -10.865 4.458 5.857 1.00 90.25 131 VAL A CA 1
ATOM 1004 C C . VAL A 1 131 ? -10.754 3.085 5.209 1.00 90.25 131 VAL A C 1
ATOM 1006 O O . VAL A 1 131 ? -9.837 2.862 4.427 1.00 90.25 131 VAL A O 1
ATOM 1009 N N . ILE A 1 132 ? -11.715 2.190 5.450 1.00 92.62 132 ILE A N 1
ATOM 1010 C CA . ILE A 1 132 ? -11.757 0.864 4.821 1.00 92.62 132 ILE A CA 1
ATOM 1011 C C . ILE A 1 132 ? -11.782 0.991 3.293 1.00 92.62 132 ILE A C 1
ATOM 1013 O O . ILE A 1 132 ? -11.005 0.314 2.620 1.00 92.62 132 ILE A O 1
ATOM 1017 N N . LYS A 1 133 ? -12.615 1.884 2.740 1.00 94.56 133 LYS A N 1
ATOM 1018 C CA . LYS A 1 133 ? -12.664 2.137 1.290 1.00 94.56 133 LYS A CA 1
ATOM 1019 C C . LYS A 1 133 ? -11.341 2.674 0.753 1.00 94.56 133 LYS A C 1
ATOM 1021 O O . LYS A 1 133 ? -10.906 2.233 -0.306 1.00 94.56 133 LYS A O 1
ATOM 1026 N N . GLY A 1 134 ? -10.693 3.587 1.474 1.00 96.12 134 GLY A N 1
ATOM 1027 C CA . GLY A 1 134 ? -9.379 4.100 1.093 1.00 96.12 134 GLY A CA 1
ATOM 1028 C C . GLY A 1 134 ? -8.303 3.010 1.110 1.00 96.12 134 GLY A C 1
ATOM 1029 O O . GLY A 1 134 ? -7.544 2.895 0.152 1.00 96.12 134 GLY A O 1
ATOM 1030 N N . LEU A 1 135 ? -8.282 2.148 2.135 1.00 96.88 135 LEU A N 1
ATOM 1031 C CA . LEU A 1 135 ? -7.364 1.005 2.219 1.00 96.88 135 LEU A CA 1
ATOM 1032 C C . LEU A 1 135 ? -7.595 0.002 1.075 1.00 96.88 135 LEU A C 1
ATOM 1034 O O . LEU A 1 135 ? -6.633 -0.446 0.451 1.00 96.88 135 LEU A O 1
ATOM 1038 N N . ASP A 1 136 ? -8.855 -0.312 0.755 1.00 97.62 136 ASP A N 1
ATOM 1039 C CA . ASP A 1 136 ? -9.206 -1.184 -0.373 1.00 97.62 136 ASP A CA 1
ATOM 1040 C C . ASP A 1 136 ? -8.799 -0.577 -1.722 1.00 97.62 136 ASP A C 1
ATOM 1042 O O . ASP A 1 136 ? -8.240 -1.275 -2.573 1.00 97.62 136 ASP A O 1
ATOM 1046 N N . ALA A 1 137 ? -9.034 0.723 -1.917 1.00 97.94 137 ALA A N 1
ATOM 1047 C CA . ALA A 1 137 ? -8.640 1.431 -3.129 1.00 97.94 137 ALA A CA 1
ATOM 1048 C C . ALA A 1 137 ? -7.113 1.450 -3.294 1.00 97.94 137 ALA A C 1
ATOM 1050 O O . ALA A 1 137 ? -6.610 1.187 -4.388 1.00 97.94 137 ALA A O 1
ATOM 1051 N N . THR A 1 138 ? -6.363 1.689 -2.212 1.00 98.44 138 THR A N 1
ATOM 1052 C CA . THR A 1 138 ? -4.898 1.568 -2.198 1.00 98.44 138 THR A CA 1
ATOM 1053 C C . THR A 1 138 ? -4.466 0.165 -2.597 1.00 98.44 138 THR A C 1
ATOM 1055 O O . THR A 1 138 ? -3.686 0.022 -3.535 1.00 98.44 138 THR A O 1
ATOM 1058 N N . LYS A 1 139 ? -5.000 -0.881 -1.949 1.00 98.19 139 LYS A N 1
ATOM 1059 C CA . LYS A 1 139 ? -4.680 -2.276 -2.287 1.00 98.19 139 LYS A CA 1
ATOM 1060 C C . LYS A 1 139 ? -4.927 -2.558 -3.770 1.00 98.19 139 LYS A C 1
ATOM 1062 O O . LYS A 1 139 ? -4.049 -3.110 -4.425 1.00 98.19 139 LYS A O 1
ATOM 1067 N N . SER A 1 140 ? -6.090 -2.168 -4.297 1.00 98.25 140 SER A N 1
ATOM 1068 C CA . SER A 1 140 ? -6.443 -2.380 -5.707 1.00 98.25 140 SER A CA 1
ATOM 1069 C C . SER A 1 140 ? -5.446 -1.708 -6.647 1.00 98.25 140 SER A C 1
ATOM 1071 O O . SER A 1 140 ? -5.001 -2.323 -7.610 1.00 98.25 140 SER A O 1
ATOM 1073 N N . LYS A 1 141 ? -5.039 -0.469 -6.350 1.00 98.50 141 LYS A N 1
ATOM 1074 C CA . LYS A 1 141 ? -4.054 0.244 -7.169 1.00 98.50 141 LYS A CA 1
ATOM 1075 C C . LYS A 1 141 ? -2.662 -0.365 -7.078 1.00 98.50 141 LYS A C 1
ATOM 1077 O O . LYS A 1 141 ? -1.979 -0.446 -8.092 1.00 98.50 141 LYS A O 1
ATOM 1082 N N . LEU A 1 142 ? -2.258 -0.865 -5.913 1.00 98.50 142 LEU A N 1
ATOM 1083 C CA . LEU A 1 142 ? -1.002 -1.606 -5.790 1.00 98.50 142 LEU A CA 1
ATOM 1084 C C . LEU A 1 142 ? -1.055 -2.954 -6.521 1.00 98.50 142 LEU A C 1
ATOM 1086 O O . LEU A 1 142 ? -0.065 -3.345 -7.128 1.00 98.50 142 LEU A O 1
ATOM 1090 N N . ASP A 1 143 ? -2.197 -3.644 -6.524 1.00 98.38 143 ASP A N 1
ATOM 1091 C CA . ASP A 1 143 ? -2.389 -4.854 -7.330 1.00 98.38 143 ASP A CA 1
ATOM 1092 C C . ASP A 1 143 ? -2.260 -4.545 -8.831 1.00 98.38 143 ASP A C 1
ATOM 1094 O O . ASP A 1 143 ? -1.492 -5.208 -9.523 1.00 98.38 143 ASP A O 1
ATOM 1098 N N . GLU A 1 144 ? -2.929 -3.498 -9.323 1.00 98.31 144 GLU A N 1
ATOM 1099 C CA . GLU A 1 144 ? -2.802 -3.031 -10.712 1.00 98.31 144 GLU A CA 1
ATOM 1100 C C . GLU A 1 144 ? -1.360 -2.635 -11.064 1.00 98.31 144 GLU A C 1
ATOM 1102 O O . GLU A 1 144 ? -0.870 -2.980 -12.138 1.00 98.31 144 GLU A O 1
ATOM 1107 N N . PHE A 1 145 ? -0.665 -1.947 -10.154 1.00 98.56 145 PHE A N 1
ATOM 1108 C CA . PHE A 1 145 ? 0.733 -1.556 -10.321 1.00 98.56 145 PHE A CA 1
ATOM 1109 C C . PHE A 1 145 ? 1.646 -2.777 -10.483 1.00 98.56 145 PHE A C 1
ATOM 1111 O O . PHE A 1 145 ? 2.463 -2.828 -11.399 1.00 98.56 145 PHE A O 1
ATOM 1118 N N . LEU A 1 146 ? 1.489 -3.787 -9.622 1.00 98.19 146 LEU A N 1
ATOM 1119 C CA . LEU A 1 146 ? 2.314 -4.997 -9.635 1.00 98.19 146 LEU A CA 1
ATOM 1120 C C . LEU A 1 146 ? 2.100 -5.857 -10.894 1.00 98.19 146 LEU A C 1
ATOM 1122 O O . LEU A 1 146 ? 2.994 -6.614 -11.268 1.00 98.19 146 LEU A O 1
ATOM 1126 N N . LEU A 1 147 ? 0.958 -5.731 -11.577 1.00 98.06 147 LEU A N 1
ATOM 1127 C CA . LEU A 1 147 ? 0.702 -6.414 -12.854 1.00 98.06 147 LEU A CA 1
ATOM 1128 C C . LEU A 1 147 ? 1.532 -5.860 -14.022 1.00 98.06 147 LEU A C 1
ATOM 1130 O O . LEU A 1 147 ? 1.595 -6.492 -15.073 1.00 98.06 147 LEU A O 1
ATOM 1134 N N . LEU A 1 148 ? 2.163 -4.694 -13.862 1.00 97.81 148 LEU A N 1
ATOM 1135 C CA . LEU A 1 148 ? 2.997 -4.079 -14.901 1.00 97.81 148 LEU A CA 1
ATOM 1136 C C . LEU A 1 148 ? 4.421 -4.651 -14.948 1.00 97.81 148 LEU A C 1
ATOM 1138 O O . LEU A 1 148 ? 5.165 -4.346 -15.878 1.00 97.81 148 LEU A O 1
ATOM 1142 N N . PHE A 1 149 ? 4.799 -5.456 -13.955 1.00 97.50 149 PHE A N 1
ATOM 1143 C CA . PHE A 1 149 ? 6.133 -6.034 -13.812 1.00 97.50 149 PHE A CA 1
ATOM 1144 C C . PHE A 1 149 ? 6.157 -7.507 -14.218 1.00 97.50 149 PHE A C 1
ATOM 1146 O O . PHE A 1 149 ? 5.118 -8.150 -14.372 1.00 97.50 149 PHE A O 1
ATOM 1153 N N . ASP A 1 150 ? 7.363 -8.051 -14.363 1.00 96.00 150 ASP A N 1
ATOM 1154 C CA . ASP A 1 150 ? 7.564 -9.487 -14.521 1.00 96.00 150 ASP A CA 1
ATOM 1155 C C . ASP A 1 150 ? 6.965 -10.258 -13.331 1.00 96.00 150 ASP A C 1
ATOM 1157 O O . ASP A 1 150 ? 7.243 -9.962 -12.163 1.00 96.00 150 ASP A O 1
ATOM 1161 N N . GLN A 1 151 ? 6.104 -11.231 -13.628 1.00 96.69 151 GLN A N 1
ATOM 1162 C CA . GLN A 1 151 ? 5.311 -11.895 -12.596 1.00 96.69 151 GLN A CA 1
ATOM 1163 C C . GLN A 1 151 ? 6.123 -12.909 -11.788 1.00 96.69 151 GLN A C 1
ATOM 1165 O O . GLN A 1 151 ? 5.796 -13.113 -10.619 1.00 96.69 151 GLN A O 1
ATOM 1170 N N . ASP A 1 152 ? 7.204 -13.466 -12.340 1.00 95.94 152 ASP A N 1
ATOM 1171 C CA . ASP A 1 152 ? 8.107 -14.353 -11.598 1.00 95.94 152 ASP A CA 1
ATOM 1172 C C . ASP A 1 152 ? 8.875 -13.566 -10.532 1.00 95.94 152 ASP A C 1
ATOM 1174 O O . ASP A 1 152 ? 8.959 -13.980 -9.371 1.00 95.94 152 ASP A O 1
ATOM 1178 N N . THR A 1 153 ? 9.345 -12.369 -10.888 1.00 93.56 153 THR A N 1
ATOM 1179 C CA . THR A 1 153 ? 9.967 -11.427 -9.950 1.00 93.56 153 THR A CA 1
ATOM 1180 C C . THR A 1 153 ? 8.985 -11.035 -8.847 1.00 93.56 153 THR A C 1
ATOM 1182 O O . THR A 1 153 ? 9.302 -11.134 -7.661 1.00 93.56 153 THR A O 1
ATOM 1185 N N . VAL A 1 154 ? 7.754 -10.654 -9.202 1.00 96.38 154 VAL A N 1
ATOM 1186 C CA . VAL A 1 154 ? 6.721 -10.306 -8.213 1.00 96.38 154 VAL A CA 1
ATOM 1187 C C . VAL A 1 154 ? 6.384 -11.501 -7.312 1.00 96.38 154 VAL A C 1
ATOM 1189 O O . VAL A 1 154 ? 6.232 -11.327 -6.100 1.00 96.38 154 VAL A O 1
ATOM 1192 N N . ALA A 1 155 ? 6.272 -12.709 -7.868 1.00 95.31 155 ALA A N 1
ATOM 1193 C CA . ALA A 1 155 ? 5.970 -13.927 -7.120 1.00 95.31 155 ALA A CA 1
ATOM 1194 C C . ALA A 1 155 ? 7.087 -14.283 -6.131 1.00 95.31 155 ALA A C 1
ATOM 1196 O O . ALA A 1 155 ? 6.793 -14.577 -4.973 1.00 95.31 155 ALA A O 1
ATOM 1197 N N . LYS A 1 156 ? 8.355 -14.173 -6.545 1.00 95.81 156 LYS A N 1
ATOM 1198 C CA . LYS A 1 156 ? 9.523 -14.358 -5.672 1.00 95.81 156 LYS A CA 1
ATOM 1199 C C . LYS A 1 156 ? 9.460 -13.439 -4.450 1.00 95.81 156 LYS A C 1
ATOM 1201 O O . LYS A 1 156 ? 9.610 -13.904 -3.323 1.00 95.81 156 LYS A O 1
ATOM 1206 N N . ILE A 1 157 ? 9.196 -12.148 -4.652 1.00 95.94 157 ILE A N 1
ATOM 1207 C CA . ILE A 1 157 ? 9.135 -11.186 -3.541 1.00 95.94 157 ILE A CA 1
ATOM 1208 C C . ILE A 1 157 ? 7.905 -11.424 -2.652 1.00 95.94 157 ILE A C 1
ATOM 1210 O O . ILE A 1 157 ? 7.997 -11.320 -1.429 1.00 95.94 157 ILE A O 1
ATOM 1214 N N . LYS A 1 158 ? 6.758 -11.805 -3.232 1.00 94.75 158 LYS A N 1
ATOM 1215 C CA . LYS A 1 158 ? 5.581 -12.225 -2.450 1.00 94.75 158 LYS A CA 1
ATOM 1216 C C . LYS A 1 158 ? 5.886 -13.443 -1.577 1.00 94.75 158 LYS A C 1
ATOM 1218 O O . LYS A 1 158 ? 5.488 -13.451 -0.416 1.00 94.75 158 LYS A O 1
ATOM 1223 N N . ALA A 1 159 ? 6.599 -14.434 -2.114 1.00 92.38 159 ALA A N 1
ATOM 1224 C CA . ALA A 1 159 ? 6.999 -15.625 -1.372 1.00 92.38 159 ALA A CA 1
ATOM 1225 C C . ALA A 1 159 ? 7.929 -15.271 -0.205 1.00 92.38 159 ALA A C 1
ATOM 1227 O O . ALA A 1 159 ? 7.701 -15.740 0.905 1.00 92.38 159 ALA A O 1
ATOM 1228 N N . GLN A 1 160 ? 8.893 -14.371 -0.420 1.00 92.50 160 GLN A N 1
ATOM 1229 C CA . GLN A 1 160 ? 9.749 -13.862 0.654 1.00 92.50 160 GLN A CA 1
ATOM 1230 C C . GLN A 1 160 ? 8.926 -13.198 1.772 1.00 92.50 160 GLN A C 1
ATOM 1232 O O . GLN A 1 160 ? 9.096 -13.517 2.945 1.00 92.50 160 GLN A O 1
ATOM 1237 N N . VAL A 1 161 ? 8.000 -12.297 1.426 1.00 91.56 161 VAL A N 1
ATOM 1238 C CA . VAL A 1 161 ? 7.131 -11.636 2.416 1.00 91.56 161 VAL A CA 1
ATOM 1239 C C . VAL A 1 161 ? 6.285 -12.660 3.180 1.00 91.56 161 VAL A C 1
ATOM 1241 O O . VAL A 1 161 ? 6.145 -12.557 4.399 1.00 91.56 161 VAL A O 1
ATOM 1244 N N . GLN A 1 162 ? 5.753 -13.670 2.488 1.00 89.44 162 GLN A N 1
ATOM 1245 C CA . GLN A 1 162 ? 4.996 -14.752 3.111 1.00 89.44 162 GLN A CA 1
ATOM 1246 C C . GLN A 1 162 ? 5.855 -15.588 4.070 1.00 89.44 162 GLN A C 1
ATOM 1248 O O . GLN A 1 162 ? 5.412 -15.875 5.180 1.00 89.44 162 GLN A O 1
ATOM 1253 N N . GLU A 1 163 ? 7.075 -15.950 3.683 1.00 87.19 163 GLU A N 1
ATOM 1254 C CA . GLU A 1 163 ? 8.004 -16.690 4.538 1.00 87.19 163 GLU A CA 1
ATOM 1255 C C . GLU A 1 163 ? 8.355 -15.893 5.802 1.00 87.19 163 GLU A C 1
ATOM 1257 O O . GLU A 1 163 ? 8.222 -16.410 6.911 1.00 87.19 163 GLU A O 1
ATOM 1262 N N . GLU A 1 164 ? 8.699 -14.609 5.658 1.00 86.56 164 GLU A N 1
ATOM 1263 C CA . GLU A 1 164 ? 8.965 -13.705 6.786 1.00 86.56 164 GLU A CA 1
ATOM 1264 C C . GLU A 1 164 ? 7.762 -13.642 7.742 1.00 86.56 164 GLU A C 1
ATOM 1266 O O . GLU A 1 164 ? 7.904 -13.665 8.963 1.00 86.56 164 GLU A O 1
ATOM 1271 N N . ASN A 1 165 ? 6.551 -13.618 7.196 1.00 84.62 165 ASN A N 1
ATOM 1272 C CA . ASN A 1 165 ? 5.318 -13.631 7.970 1.00 84.62 165 ASN A CA 1
ATOM 1273 C C . ASN A 1 165 ? 5.059 -14.956 8.698 1.00 84.62 165 ASN A C 1
ATOM 1275 O O . ASN A 1 165 ? 4.548 -14.965 9.821 1.00 84.62 165 ASN A O 1
ATOM 1279 N N . GLU A 1 166 ? 5.394 -16.084 8.077 1.00 85.75 166 GLU A N 1
ATOM 1280 C CA . GLU A 1 166 ? 5.298 -17.399 8.703 1.00 85.75 166 GLU A CA 1
ATOM 1281 C C . GLU A 1 166 ? 6.327 -17.577 9.819 1.00 85.75 166 GLU A C 1
ATOM 1283 O O . GLU A 1 166 ? 5.981 -18.127 10.867 1.00 85.75 166 GLU A O 1
ATOM 1288 N N . LEU A 1 167 ? 7.553 -17.087 9.625 1.00 83.69 167 LEU A N 1
ATOM 1289 C CA . LEU A 1 167 ? 8.587 -17.041 10.660 1.00 83.69 167 LEU A CA 1
ATOM 1290 C C . LEU A 1 167 ? 8.136 -16.165 11.829 1.00 83.69 167 LEU A C 1
ATOM 1292 O O . LEU A 1 167 ? 8.091 -16.651 12.956 1.00 83.69 167 LEU A O 1
ATOM 1296 N N . ASN A 1 168 ? 7.639 -14.953 11.556 1.00 79.25 168 ASN A N 1
ATOM 1297 C CA . ASN A 1 168 ? 7.071 -14.069 12.579 1.00 79.25 168 ASN A CA 1
ATOM 1298 C C . ASN A 1 168 ? 5.938 -14.737 13.372 1.00 79.25 168 ASN A C 1
ATOM 1300 O O . ASN A 1 168 ? 5.791 -14.494 14.566 1.00 79.25 168 ASN A O 1
ATOM 1304 N N . ARG A 1 169 ? 5.126 -15.587 12.728 1.00 79.31 169 ARG A N 1
ATOM 1305 C CA . ARG A 1 169 ? 4.063 -16.349 13.401 1.00 79.31 169 ARG A CA 1
ATOM 1306 C C . ARG A 1 169 ? 4.616 -17.480 14.270 1.00 79.31 169 ARG A C 1
ATOM 1308 O O . ARG A 1 169 ? 4.064 -17.732 15.335 1.00 79.31 169 ARG A O 1
ATOM 1315 N N . LYS A 1 170 ? 5.651 -18.188 13.805 1.00 79.88 170 LYS A N 1
ATOM 1316 C CA . LYS A 1 170 ? 6.289 -19.304 14.528 1.00 79.88 170 LYS A CA 1
ATOM 1317 C C . LYS A 1 170 ? 7.098 -18.823 15.733 1.00 79.88 170 LYS A C 1
ATOM 1319 O O . LYS A 1 170 ? 7.082 -19.482 16.764 1.00 79.88 170 LYS A O 1
ATOM 1324 N N . GLU A 1 171 ? 7.782 -17.692 15.592 1.00 78.62 171 GLU A N 1
ATOM 1325 C CA . GLU A 1 171 ? 8.640 -17.090 16.622 1.00 78.62 171 GLU A CA 1
ATOM 1326 C C . GLU A 1 171 ? 7.867 -16.208 17.609 1.00 78.62 171 GLU A C 1
ATOM 1328 O O . GLU A 1 171 ? 8.436 -15.688 18.569 1.00 78.62 171 GLU A O 1
ATOM 1333 N N . PHE A 1 172 ? 6.564 -16.028 17.391 1.00 74.94 172 PHE A N 1
ATOM 1334 C CA . PHE A 1 172 ? 5.736 -15.239 18.283 1.00 74.94 172 PHE A CA 1
ATOM 1335 C C . PHE A 1 172 ? 5.642 -15.906 19.661 1.00 74.94 172 PHE A C 1
ATOM 1337 O O . PHE A 1 172 ? 5.094 -16.999 19.793 1.00 74.94 172 PHE A O 1
ATOM 1344 N N . ASP A 1 173 ? 6.135 -15.216 20.691 1.00 72.06 173 ASP A N 1
ATOM 1345 C CA . ASP A 1 173 ? 6.033 -15.658 22.081 1.00 72.06 173 ASP A CA 1
ATOM 1346 C C . ASP A 1 173 ? 4.560 -15.643 22.546 1.00 72.06 173 ASP A C 1
ATOM 1348 O O . ASP A 1 173 ? 3.973 -14.560 22.680 1.00 72.06 173 ASP A O 1
ATOM 1352 N N . PRO A 1 174 ? 3.948 -16.810 22.840 1.00 69.75 174 PRO A N 1
ATOM 1353 C CA . PRO A 1 174 ? 2.559 -16.896 23.295 1.00 69.75 174 PRO A CA 1
ATOM 1354 C C . PRO A 1 174 ? 2.309 -16.159 24.617 1.00 69.75 174 PRO A C 1
ATOM 1356 O O . PRO A 1 174 ? 1.177 -15.781 24.913 1.00 69.75 174 PRO A O 1
ATOM 1359 N N . ASN A 1 175 ? 3.358 -15.907 25.407 1.00 70.31 175 ASN A N 1
ATOM 1360 C CA . ASN A 1 175 ? 3.250 -15.150 26.654 1.00 70.31 175 ASN A CA 1
ATOM 1361 C C . ASN A 1 175 ? 2.987 -13.653 26.415 1.00 70.31 175 ASN A C 1
ATOM 1363 O O . ASN A 1 175 ? 2.616 -12.937 27.344 1.00 70.31 175 ASN A O 1
ATOM 1367 N N . LEU A 1 176 ? 3.137 -13.168 25.175 1.00 60.50 176 LEU A N 1
ATOM 1368 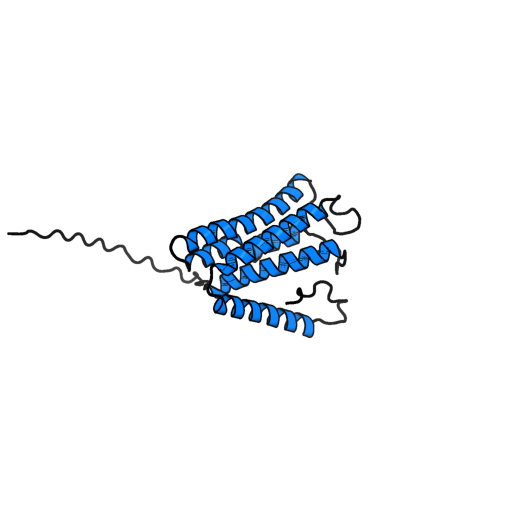C CA . LEU A 1 176 ? 2.856 -11.786 24.780 1.00 60.50 176 LEU A CA 1
ATOM 1369 C C . LEU A 1 176 ? 1.404 -11.569 24.298 1.00 60.50 176 LEU A C 1
ATOM 1371 O O . LEU A 1 176 ? 1.102 -10.481 23.790 1.00 60.50 176 LEU A O 1
ATOM 1375 N N . GLY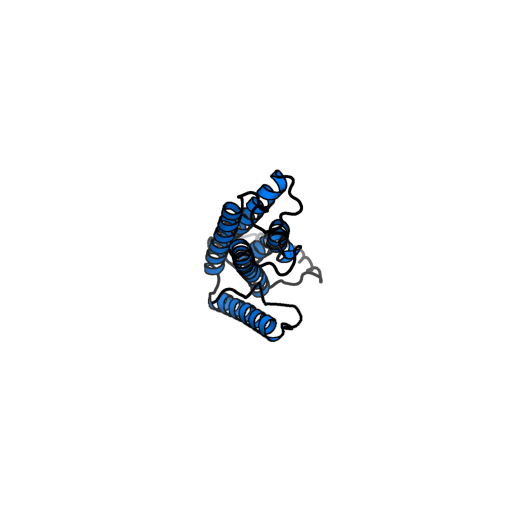 A 1 177 ? 0.518 -12.564 24.437 1.00 63.00 177 GLY A N 1
ATOM 1376 C CA . GLY A 1 177 ? -0.911 -12.502 24.087 1.00 63.00 177 GLY A CA 1
ATOM 1377 C C . GLY A 1 177 ? -1.268 -13.242 22.792 1.00 63.00 177 GLY A C 1
ATOM 1378 O O . GLY A 1 177 ? -0.497 -14.055 22.306 1.00 63.00 177 GLY A O 1
ATOM 1379 N N . ASP A 1 178 ? -2.435 -12.963 22.207 1.00 65.06 178 ASP A N 1
ATOM 1380 C CA . ASP A 1 178 ? -2.834 -13.564 20.927 1.00 65.06 178 ASP A CA 1
ATOM 1381 C C . ASP A 1 178 ? -2.178 -12.859 19.725 1.00 65.06 178 ASP A C 1
ATOM 1383 O O . ASP A 1 178 ? -1.967 -11.637 19.724 1.00 65.06 178 ASP A O 1
ATOM 1387 N N . ILE A 1 179 ? -1.931 -13.605 18.640 1.00 59.88 179 ILE A N 1
ATOM 1388 C CA . ILE A 1 179 ? -1.556 -13.014 17.346 1.00 59.88 179 ILE A CA 1
ATOM 1389 C C . ILE A 1 179 ? -2.793 -12.359 16.735 1.00 59.88 179 ILE A C 1
ATOM 1391 O O . ILE A 1 179 ? -3.602 -12.973 16.041 1.00 59.88 179 ILE A O 1
ATOM 1395 N N . ILE A 1 180 ? -2.934 -11.072 17.018 1.00 57.59 180 ILE A N 1
ATOM 1396 C CA . ILE A 1 180 ? -4.104 -10.282 16.641 1.00 57.59 180 ILE A CA 1
ATOM 1397 C C . ILE A 1 180 ? -4.052 -9.825 15.174 1.00 57.59 180 ILE A C 1
ATOM 1399 O O . ILE A 1 180 ? -5.090 -9.646 14.541 1.00 57.59 180 ILE A O 1
ATOM 1403 N N . ASN A 1 181 ? -2.848 -9.713 14.608 1.00 63.50 181 ASN A N 1
ATOM 1404 C CA . ASN A 1 181 ? -2.620 -9.254 13.244 1.00 63.50 181 ASN A CA 1
ATOM 1405 C C . ASN A 1 181 ? -1.947 -10.343 12.400 1.00 63.50 181 ASN A C 1
ATOM 1407 O O . ASN A 1 181 ? -0.768 -10.258 12.061 1.00 63.50 181 ASN A O 1
ATOM 1411 N N . LEU A 1 182 ? -2.688 -11.423 12.148 1.00 61.59 182 LEU A N 1
ATOM 1412 C CA . LEU A 1 182 ? -2.220 -12.485 11.264 1.00 61.59 182 LEU A CA 1
ATOM 1413 C C . LEU A 1 182 ? -2.166 -11.981 9.814 1.00 61.59 182 LEU A C 1
ATOM 1415 O O . LEU A 1 182 ? -3.095 -11.272 9.400 1.00 61.59 182 LEU A O 1
ATOM 1419 N N . PRO A 1 183 ? -1.162 -12.420 9.034 1.00 56.88 183 PRO A N 1
ATOM 1420 C CA . PRO A 1 183 ? -1.129 -12.190 7.597 1.00 56.88 183 PRO A CA 1
ATOM 1421 C C . PRO A 1 183 ? -2.462 -12.623 6.972 1.00 56.88 183 PRO A C 1
ATOM 1423 O O . PRO A 1 183 ? -3.054 -13.616 7.426 1.00 56.88 183 PRO A O 1
ATOM 1426 N N . PRO A 1 184 ? -2.975 -11.896 5.968 1.00 52.38 184 PRO A N 1
ATOM 1427 C CA . PRO A 1 184 ? -4.141 -12.358 5.232 1.00 52.38 184 PRO A CA 1
ATOM 1428 C C . PRO A 1 184 ? -3.845 -13.737 4.611 1.00 52.38 184 PRO A C 1
ATOM 1430 O O . PRO A 1 184 ? -2.706 -13.981 4.207 1.00 52.38 184 PRO A O 1
ATOM 1433 N N . PRO A 1 185 ? -4.831 -14.653 4.554 1.00 45.94 185 PRO A N 1
ATOM 1434 C CA . PRO A 1 185 ? -4.660 -15.901 3.818 1.00 45.94 185 PRO A CA 1
ATOM 1435 C C . PRO A 1 185 ? -4.352 -15.591 2.346 1.00 45.94 185 PRO A C 1
ATOM 1437 O O . PRO A 1 185 ? -4.906 -14.633 1.797 1.00 45.94 185 PRO A O 1
ATOM 1440 N N . SER A 1 186 ? -3.430 -16.372 1.776 1.00 45.69 186 SER A N 1
ATOM 1441 C CA . SER A 1 186 ? -2.934 -16.286 0.397 1.00 45.69 186 SER A CA 1
ATOM 1442 C C . SER A 1 186 ? -4.050 -16.294 -0.643 1.00 45.69 186 SER A C 1
ATOM 1444 O O . SER A 1 186 ? -4.994 -17.101 -0.479 1.00 45.69 186 SER A O 1
#

Secondary structure (DSSP, 8-state):
--------------PPPTT-----HHHHHHHHHHHHHHHHHHHHHHHH---SSTTTT-HHHHHHHHHHTTTHHHHHHHHHTTS-HHHHHHHHHHHHHHHHHHHHHHHHHHTTT-S----STTSSTT-HHHHHHHHHHHHHHHHHHHTTS-HHHHHHHHHHHHHHHHHHHHS--GGG----SPPPP-

Foldseek 3Di:
DDDDDDDDPDDDDDPDDPPPPVCDLLLLLLLLVVLLQLLVLLLLCLVVVDDLDQQSQASLVSLVCNCPVSVQLCSQLSNLVVDDDPLSVLSNVLSVQLVVLSVVVNVVCVVPPPPRQGRDVCRVPPCSVSSNVSSVSSSVSSVVSLVSDDVVSSVVSVVVVVVVLVVCVVPDDCVSDDPRRRGDDD

pLDDT: mean 79.11, std 20.84, range [33.94, 98.56]